Protein AF-A0A956ZAT9-F1 (afdb_monomer_lite)

Secondary structure (DSSP, 8-state):
----------------------------------------S-GGG---TTHHHHHHHHHHHHGGGS---HHHHHHHHHHIIIIIHHHHHHHHHHHHHHHHHHHHHTSTT--HHHHHHHHHHHHHHHHHHHHHHHHHHHHHHHHH-HHHHHHHHSHHHHHHHHHHHHHHHHHHHHHHHHHHHHHHHHHHHHHHHHTT-------------

Sequence (209 aa):
MKLAVAAIIILLSSVYVAEGATDKPMPSKPMPNKIKRVSNISSQKVGSLGRFSTQLNRTISATGRLELTPEQKDKVQALRKEYVVKMAREENEARDLEKAAFDAVGKPTFDPAAVKKQFKKLQDLEGSLADSYVTALASLRDIIGEENYAKVTDPRFALSSDLIQTRQRGEMNRANELDVEAVKKNASEAEKAETGSDGASDKGKSTGE

Radius of gyration: 36.55 Å; chains: 1; bounding box: 103×95×86 Å

Structure (mmCIF, N/CA/C/O backbone):
data_AF-A0A956ZAT9-F1
#
_entry.id   AF-A0A956ZAT9-F1
#
loop_
_atom_site.group_PDB
_atom_site.id
_atom_site.type_symbol
_atom_site.label_atom_id
_atom_site.label_alt_id
_atom_site.label_comp_id
_atom_site.label_asym_id
_atom_site.label_entity_id
_atom_site.label_seq_id
_atom_site.pdbx_PDB_ins_code
_atom_site.Cartn_x
_atom_site.Cartn_y
_atom_site.Cartn_z
_atom_site.occupancy
_atom_site.B_iso_or_equiv
_atom_site.auth_seq_id
_atom_site.auth_comp_id
_atom_site.auth_asym_id
_atom_site.auth_atom_id
_atom_site.pdbx_PDB_model_num
ATOM 1 N N . MET A 1 1 ? 48.381 14.274 -35.394 1.00 35.44 1 MET A N 1
ATOM 2 C CA . MET A 1 1 ? 47.881 15.607 -34.993 1.00 35.44 1 MET A CA 1
ATOM 3 C C . MET A 1 1 ? 47.177 16.243 -36.188 1.00 35.44 1 MET A C 1
ATOM 5 O O . MET A 1 1 ? 47.781 16.238 -37.248 1.00 35.44 1 MET A O 1
ATOM 9 N N . LYS A 1 2 ? 45.979 16.812 -35.950 1.00 34.72 2 LYS A N 1
ATOM 10 C CA . LYS A 1 2 ? 45.187 17.761 -36.779 1.00 34.72 2 LYS A CA 1
ATOM 11 C C . LYS A 1 2 ? 44.490 17.156 -38.027 1.00 34.72 2 LYS A C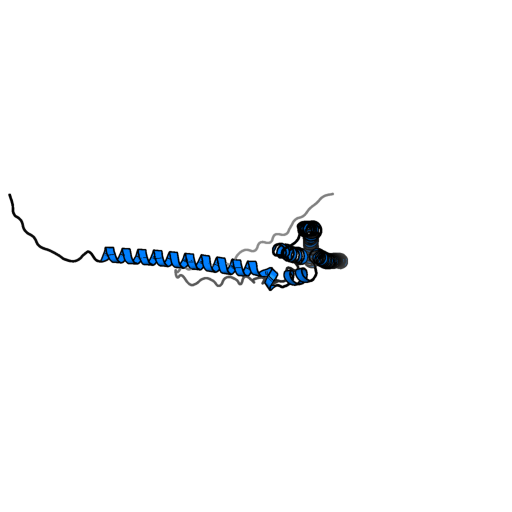 1
ATOM 13 O O . LYS A 1 2 ? 45.169 16.622 -38.887 1.00 34.72 2 LYS A O 1
ATOM 18 N N . LEU A 1 3 ? 43.150 16.982 -38.038 1.00 34.72 3 LEU A N 1
ATOM 19 C CA . LEU A 1 3 ? 42.056 17.978 -38.259 1.00 34.72 3 LEU A CA 1
ATOM 20 C C . LEU A 1 3 ? 42.149 18.606 -39.665 1.00 34.72 3 LEU A C 1
ATOM 22 O O . LEU A 1 3 ? 43.241 18.996 -40.043 1.00 34.72 3 LEU A O 1
ATOM 26 N N . ALA A 1 4 ? 41.111 18.823 -40.478 1.00 40.47 4 ALA A N 1
ATOM 27 C CA . ALA A 1 4 ? 39.651 18.675 -40.432 1.00 40.47 4 ALA A CA 1
ATOM 28 C C . ALA A 1 4 ? 39.153 18.882 -41.896 1.00 40.47 4 ALA A C 1
ATOM 30 O O . ALA A 1 4 ? 39.834 19.552 -42.664 1.00 40.47 4 ALA A O 1
ATOM 31 N N . VAL A 1 5 ? 38.118 18.174 -42.366 1.00 36.09 5 VAL A N 1
ATOM 32 C CA . VAL A 1 5 ? 36.744 18.679 -42.643 1.00 36.09 5 VAL A CA 1
ATOM 33 C C . VAL A 1 5 ? 36.617 19.779 -43.713 1.00 36.09 5 VAL A C 1
ATOM 35 O O . VAL A 1 5 ? 37.136 20.871 -43.525 1.00 36.09 5 VAL A O 1
ATOM 38 N N . ALA A 1 6 ? 35.801 19.504 -44.747 1.00 37.53 6 ALA A N 1
ATOM 39 C CA . ALA A 1 6 ? 34.642 20.299 -45.228 1.00 37.53 6 ALA A CA 1
ATOM 40 C C . ALA A 1 6 ? 34.402 20.007 -46.729 1.00 37.53 6 ALA A C 1
ATOM 42 O O . ALA A 1 6 ? 35.305 20.172 -47.536 1.00 37.53 6 ALA A O 1
ATOM 43 N N . ALA A 1 7 ? 33.309 19.351 -47.130 1.00 39.75 7 ALA A N 1
ATOM 44 C CA . ALA A 1 7 ? 31.912 19.811 -47.233 1.00 39.75 7 ALA A CA 1
ATOM 45 C C . ALA A 1 7 ? 31.580 20.309 -48.656 1.00 39.75 7 ALA A C 1
ATOM 47 O O . ALA A 1 7 ? 32.099 21.317 -49.122 1.00 39.75 7 ALA A O 1
ATOM 48 N N . ILE A 1 8 ? 30.696 19.565 -49.329 1.00 37.09 8 ILE A N 1
ATOM 49 C CA . ILE A 1 8 ? 30.159 19.849 -50.664 1.00 37.09 8 ILE A CA 1
ATOM 50 C C . ILE A 1 8 ? 28.840 20.607 -50.491 1.00 37.09 8 ILE A C 1
ATOM 52 O O . ILE A 1 8 ? 27.935 20.127 -49.811 1.00 37.09 8 ILE A O 1
ATOM 56 N N . ILE A 1 9 ? 28.737 21.777 -51.123 1.00 39.41 9 ILE A N 1
ATOM 57 C CA . ILE A 1 9 ? 27.507 22.564 -51.254 1.00 39.41 9 ILE A CA 1
ATOM 58 C C . ILE A 1 9 ? 27.101 22.521 -52.725 1.00 39.41 9 ILE A C 1
ATOM 60 O O . ILE A 1 9 ? 27.864 22.964 -53.579 1.00 39.41 9 ILE A O 1
ATOM 64 N N . ILE A 1 10 ? 25.895 22.034 -53.018 1.00 42.62 10 ILE A N 1
ATOM 65 C CA . ILE A 1 10 ? 25.234 22.286 -54.301 1.00 42.62 10 ILE A CA 1
ATOM 66 C C . ILE A 1 10 ? 23.851 22.872 -54.020 1.00 42.62 10 ILE A C 1
ATOM 68 O O . ILE A 1 10 ? 22.952 22.212 -53.505 1.00 42.62 10 ILE A O 1
ATOM 72 N N . LEU A 1 11 ? 23.753 24.158 -54.354 1.00 37.38 11 LEU A N 1
ATOM 73 C CA . LEU A 1 11 ? 22.545 24.934 -54.605 1.00 37.38 11 LEU A CA 1
ATOM 74 C C . LEU A 1 11 ? 21.825 24.392 -55.839 1.00 37.38 11 LEU A C 1
ATOM 76 O O . LEU A 1 11 ? 22.484 24.137 -56.841 1.00 37.38 11 LEU A O 1
ATOM 80 N N . LEU A 1 12 ? 20.493 24.361 -55.813 1.00 35.59 12 LEU A N 1
ATOM 81 C CA . LEU A 1 12 ? 19.681 24.537 -57.018 1.00 35.59 12 LEU A CA 1
ATOM 82 C C . LEU A 1 12 ? 18.315 25.108 -56.634 1.00 35.59 12 LEU A C 1
ATOM 84 O O . LEU A 1 12 ? 17.429 24.428 -56.121 1.00 35.59 12 LEU A O 1
ATOM 88 N N . SER A 1 13 ? 18.208 26.411 -56.860 1.00 36.00 13 SER A N 1
ATOM 89 C CA . SER A 1 13 ? 16.997 27.212 -56.768 1.00 36.00 13 SER A CA 1
ATOM 90 C C . SER A 1 13 ? 16.272 27.227 -58.116 1.00 36.00 13 SER A C 1
ATOM 92 O O . SER A 1 13 ? 16.902 27.144 -59.168 1.00 36.00 13 SER A O 1
ATOM 94 N N . SER A 1 14 ? 14.975 27.529 -58.036 1.00 35.97 14 SER A N 1
ATOM 95 C CA . SER A 1 14 ? 14.116 28.206 -59.025 1.00 35.97 14 SER A CA 1
ATOM 96 C C . SER A 1 14 ? 13.373 27.388 -60.098 1.00 35.97 14 SER A C 1
ATOM 98 O O . SER A 1 14 ? 13.916 26.980 -61.117 1.00 35.97 14 SER A O 1
ATOM 100 N N . VAL A 1 15 ? 12.053 27.308 -59.890 1.00 37.81 15 VAL A N 1
ATOM 101 C CA . VAL A 1 15 ? 10.994 27.444 -60.909 1.00 37.81 15 VAL A CA 1
ATOM 102 C C . VAL A 1 15 ? 10.126 28.616 -60.402 1.00 37.81 15 VAL A C 1
ATOM 104 O O . VAL A 1 15 ? 9.740 28.593 -59.238 1.00 37.81 15 VAL A O 1
ATOM 107 N N . TYR A 1 16 ? 10.123 29.801 -61.020 1.00 37.19 16 TYR A N 1
ATOM 108 C CA . TYR A 1 16 ? 9.410 30.282 -62.220 1.00 37.19 16 TYR A CA 1
ATOM 109 C C . TYR A 1 16 ? 7.894 30.551 -62.045 1.00 37.19 16 TYR A C 1
ATOM 111 O O . TYR A 1 16 ? 7.138 29.692 -61.609 1.00 37.19 16 TYR A O 1
ATOM 119 N N . VAL A 1 17 ? 7.527 31.741 -62.548 1.00 35.31 17 VAL A N 1
ATOM 120 C CA . VAL A 1 17 ? 6.235 32.273 -63.041 1.00 35.31 17 VAL A CA 1
ATOM 121 C C . VAL A 1 17 ? 5.274 32.939 -62.042 1.00 35.31 17 VAL A C 1
ATOM 123 O O . VAL A 1 17 ? 4.973 32.442 -60.964 1.00 35.31 17 VAL A O 1
ATOM 126 N N . ALA A 1 18 ? 4.834 34.118 -62.486 1.00 37.78 18 ALA A N 1
ATOM 127 C CA . ALA A 1 18 ? 4.018 35.142 -61.862 1.00 37.78 18 ALA A CA 1
ATOM 128 C C . ALA A 1 18 ? 2.518 35.044 -62.232 1.00 37.78 18 ALA A C 1
ATOM 130 O O . ALA A 1 18 ? 2.112 34.161 -62.977 1.00 37.78 18 ALA A O 1
ATOM 131 N N . GLU A 1 19 ? 1.780 36.061 -61.764 1.00 32.41 19 GLU A N 1
ATOM 132 C CA . GLU A 1 19 ? 0.468 36.580 -62.206 1.00 32.41 19 GLU A CA 1
ATOM 133 C C . GLU A 1 19 ? -0.797 36.189 -61.425 1.00 32.41 19 GLU A C 1
ATOM 135 O O . GLU A 1 19 ? -1.147 35.025 -61.260 1.00 32.41 19 GLU A O 1
ATOM 140 N N . GLY A 1 20 ? -1.547 37.239 -61.052 1.00 31.62 20 GLY A N 1
ATOM 141 C CA . GLY A 1 20 ? -3.010 37.228 -61.104 1.00 31.62 20 GLY A CA 1
ATOM 142 C C . GLY A 1 20 ? -3.742 37.394 -59.775 1.00 31.62 20 GLY A C 1
ATOM 143 O O . GLY A 1 20 ? -4.052 36.419 -59.102 1.00 31.62 20 GLY A O 1
ATOM 144 N N . ALA A 1 21 ? -4.097 38.634 -59.435 1.00 42.44 21 ALA A N 1
ATOM 145 C CA . ALA A 1 21 ? -5.046 38.969 -58.376 1.00 42.44 21 ALA A CA 1
ATOM 146 C C . ALA A 1 21 ? -6.483 38.518 -58.717 1.00 42.44 21 ALA A C 1
ATOM 148 O O . ALA A 1 21 ? -6.903 38.639 -59.862 1.00 42.44 21 ALA A O 1
ATOM 149 N N . THR A 1 22 ? -7.254 38.067 -57.720 1.00 37.09 22 THR A N 1
ATOM 150 C CA . THR A 1 22 ? -8.688 38.387 -57.535 1.00 37.09 22 THR A CA 1
ATOM 151 C C . THR A 1 22 ? -9.171 37.904 -56.161 1.00 37.09 22 THR A C 1
ATOM 153 O O . THR A 1 22 ? -8.982 36.751 -55.778 1.00 37.09 22 THR A O 1
ATOM 156 N N . ASP A 1 23 ? -9.811 38.814 -55.427 1.00 45.72 23 ASP A N 1
ATOM 157 C CA . ASP A 1 23 ? -10.492 38.593 -54.151 1.00 45.72 23 ASP A CA 1
ATOM 158 C C . ASP A 1 23 ? -11.677 37.626 -54.269 1.00 45.72 23 ASP A C 1
ATOM 160 O O . ASP A 1 23 ? -12.637 37.930 -54.977 1.00 45.72 23 ASP A O 1
ATOM 164 N N . LYS A 1 24 ? -11.656 36.530 -53.491 1.00 40.91 24 LYS A N 1
ATOM 165 C CA . LYS A 1 24 ? -12.825 35.893 -52.841 1.00 40.91 24 LYS A CA 1
ATOM 166 C C . LYS A 1 24 ? -12.356 35.122 -51.594 1.00 40.91 24 LYS A C 1
ATOM 168 O O . LYS A 1 24 ? -11.388 34.367 -51.698 1.00 40.91 24 LYS A O 1
ATOM 173 N N . PRO A 1 25 ? -13.034 35.213 -50.432 1.00 40.53 25 PRO A N 1
ATOM 174 C CA . PRO A 1 25 ? -12.742 34.336 -49.309 1.00 40.53 25 PRO A CA 1
ATOM 175 C C . PRO A 1 25 ? -13.380 32.972 -49.591 1.00 40.53 25 PRO A C 1
ATOM 177 O O . PRO A 1 25 ? -14.588 32.791 -49.457 1.00 40.53 25 PRO A O 1
ATOM 180 N N . MET A 1 26 ? -12.568 32.012 -50.026 1.00 42.09 26 MET A N 1
ATOM 181 C CA . MET A 1 26 ? -12.949 30.602 -50.091 1.00 42.09 26 MET A CA 1
ATOM 182 C C . MET A 1 26 ? -12.301 29.815 -48.942 1.00 42.09 26 MET A C 1
ATOM 184 O O . MET A 1 26 ? -11.274 30.229 -48.400 1.00 42.09 26 MET A O 1
ATOM 188 N N . PRO A 1 27 ? -12.967 28.733 -48.508 1.00 41.22 27 PRO A N 1
ATOM 189 C CA .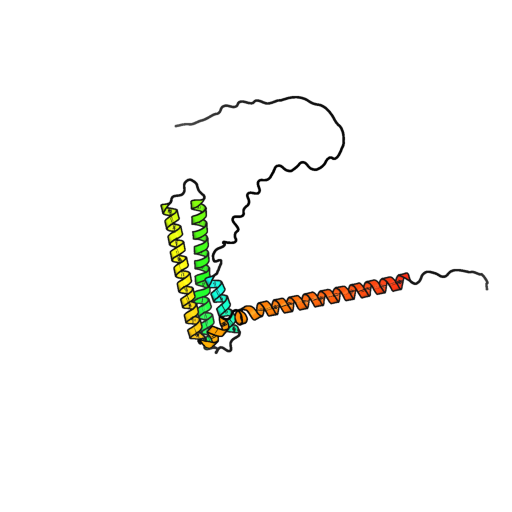 PRO A 1 27 ? -12.896 28.199 -47.156 1.00 41.22 27 PRO A CA 1
ATOM 190 C C . PRO A 1 27 ? -11.522 27.619 -46.828 1.00 41.22 27 PRO A C 1
ATOM 192 O O . PRO A 1 27 ? -10.788 27.160 -47.700 1.00 41.22 27 PRO A O 1
ATOM 195 N N . SER A 1 28 ? -11.205 27.652 -45.533 1.00 46.41 28 SER A N 1
ATOM 196 C CA . SER A 1 28 ? -10.014 27.084 -44.900 1.00 46.41 28 SER A CA 1
ATOM 197 C C . SER A 1 28 ? -9.449 25.871 -45.647 1.00 46.41 28 SER A C 1
ATOM 199 O O . SER A 1 28 ? -10.125 24.847 -45.774 1.00 46.41 28 SER A O 1
ATOM 201 N N . LYS A 1 29 ? -8.185 25.975 -46.077 1.00 45.34 29 LYS A N 1
ATOM 202 C CA . LYS A 1 29 ? -7.362 24.843 -46.526 1.00 45.34 29 LYS A CA 1
ATOM 203 C C . LYS A 1 29 ? -7.589 23.640 -45.591 1.00 45.34 29 LYS A C 1
ATOM 205 O O . LYS A 1 29 ? -7.524 23.839 -44.372 1.00 45.34 29 LYS A O 1
ATOM 210 N N . PRO A 1 30 ? -7.800 22.408 -46.095 1.00 39.69 30 PRO A N 1
ATOM 211 C CA . PRO A 1 30 ? -7.724 21.237 -45.237 1.00 39.69 30 PRO A CA 1
ATOM 212 C C . PRO A 1 30 ? -6.311 21.211 -44.656 1.00 39.69 30 PRO A C 1
ATOM 214 O O . PRO A 1 30 ? -5.323 21.155 -45.392 1.00 39.69 30 PRO A O 1
ATOM 217 N N . MET A 1 31 ? -6.212 21.359 -43.332 1.00 40.09 31 MET A N 1
ATOM 218 C CA . MET A 1 31 ? -4.933 21.284 -42.638 1.00 40.09 31 MET A CA 1
ATOM 219 C C . MET A 1 31 ? -4.243 19.977 -43.045 1.00 40.09 31 MET A C 1
ATOM 221 O O . MET A 1 31 ? -4.909 18.936 -43.054 1.00 40.09 31 MET A O 1
ATOM 225 N N . PRO A 1 32 ? -2.935 20.007 -43.373 1.00 39.62 32 PRO A N 1
ATOM 226 C CA . PRO A 1 32 ? -2.186 18.791 -43.623 1.00 39.62 32 PRO A CA 1
ATOM 227 C C . PRO A 1 32 ? -2.406 17.892 -42.423 1.00 39.62 32 PRO A C 1
ATOM 229 O O . PRO A 1 32 ? -2.247 18.329 -41.279 1.00 39.62 32 PRO A O 1
ATOM 232 N N . ASN A 1 33 ? -2.872 16.684 -42.729 1.00 46.25 33 ASN A N 1
ATOM 233 C CA . ASN A 1 33 ? -3.231 15.645 -41.793 1.00 46.25 33 ASN A CA 1
ATOM 234 C C . ASN A 1 33 ? -2.086 15.537 -40.783 1.00 46.25 33 ASN A C 1
ATOM 236 O O . ASN A 1 33 ? -1.060 14.907 -41.049 1.00 46.25 33 ASN A O 1
ATOM 240 N N . LYS A 1 34 ? -2.231 16.213 -39.633 1.00 39.06 34 LYS A N 1
ATOM 241 C CA . LYS A 1 34 ? -1.476 15.868 -38.445 1.00 39.06 34 LYS A CA 1
ATOM 242 C C . LYS A 1 34 ? -1.897 14.435 -38.264 1.00 39.06 34 LYS A C 1
ATOM 244 O O . LYS A 1 34 ? -3.021 14.182 -37.836 1.00 39.06 34 LYS A O 1
ATOM 249 N N . ILE A 1 35 ? -1.018 13.515 -38.651 1.00 43.09 35 ILE A N 1
ATOM 250 C CA . ILE A 1 35 ? -0.987 12.192 -38.073 1.00 43.09 35 ILE A CA 1
ATOM 251 C C . ILE A 1 35 ? -1.010 12.515 -36.590 1.00 43.09 35 ILE A C 1
ATOM 253 O O . ILE A 1 35 ? 0.000 12.905 -36.000 1.00 43.09 35 ILE A O 1
ATOM 257 N N . LYS A 1 36 ? -2.212 12.478 -36.005 1.00 38.06 36 LYS A N 1
ATOM 258 C CA . LYS A 1 36 ? -2.377 12.242 -34.596 1.00 38.06 36 LYS A CA 1
ATOM 259 C C . LYS A 1 36 ? -1.595 10.955 -34.478 1.00 38.06 36 LYS A C 1
ATOM 261 O O . LYS A 1 36 ? -2.083 9.900 -34.872 1.00 38.06 36 LYS A O 1
ATOM 266 N N . ARG A 1 37 ? -0.334 11.053 -34.035 1.00 36.81 37 ARG A N 1
ATOM 267 C CA . ARG A 1 37 ? 0.242 9.985 -33.246 1.00 36.81 37 ARG A CA 1
ATOM 268 C C . ARG A 1 37 ? -0.824 9.808 -32.205 1.00 36.81 37 ARG A C 1
ATOM 270 O O . ARG A 1 37 ? -1.014 10.665 -31.346 1.00 36.81 37 ARG A O 1
ATOM 277 N N . VAL A 1 38 ? -1.635 8.795 -32.442 1.00 41.53 38 VAL A N 1
ATOM 278 C CA . VAL A 1 38 ? -2.607 8.345 -31.500 1.00 41.53 38 VAL A CA 1
ATOM 279 C C . VAL A 1 38 ? -1.705 7.870 -30.377 1.00 41.53 38 VAL A C 1
ATOM 281 O O . VAL A 1 38 ? -1.205 6.751 -30.386 1.00 41.53 38 VAL A O 1
ATOM 284 N N . SER A 1 39 ? -1.400 8.766 -29.444 1.00 38.00 39 SER A N 1
ATOM 285 C CA . SER A 1 39 ? -0.916 8.429 -28.121 1.00 38.00 39 SER A CA 1
ATOM 286 C C . SER A 1 39 ? -2.088 7.776 -27.387 1.00 38.00 39 SER A C 1
ATOM 288 O O . SER A 1 39 ? -2.528 8.249 -26.352 1.00 38.00 39 SER A O 1
ATOM 290 N N . ASN A 1 40 ? -2.622 6.703 -27.980 1.00 35.41 40 ASN A N 1
ATOM 291 C CA . ASN A 1 40 ? -3.446 5.695 -27.342 1.00 35.41 40 ASN A CA 1
ATOM 292 C C . ASN A 1 40 ? -2.540 4.513 -26.985 1.00 35.41 40 ASN A C 1
ATOM 294 O O . ASN A 1 40 ? -2.950 3.360 -27.055 1.00 35.41 40 ASN A O 1
ATOM 298 N N . ILE A 1 41 ? -1.331 4.795 -26.492 1.00 39.59 41 ILE A N 1
ATOM 299 C CA . ILE A 1 41 ? -0.959 4.089 -25.272 1.00 39.59 41 ILE A CA 1
ATOM 300 C C . ILE A 1 41 ? -1.852 4.738 -24.233 1.00 39.59 41 ILE A C 1
ATOM 302 O O . ILE A 1 41 ? -1.510 5.768 -23.655 1.00 39.59 41 ILE A O 1
ATOM 306 N N . SER A 1 42 ? -3.067 4.205 -24.105 1.00 38.91 42 SER A N 1
ATOM 307 C CA . SER A 1 42 ? -3.924 4.561 -23.001 1.00 38.91 42 SER A CA 1
ATOM 308 C C . SER A 1 42 ? -3.065 4.382 -21.761 1.00 38.91 42 SER A C 1
ATOM 310 O O . SER A 1 42 ? -2.691 3.264 -21.399 1.00 38.91 42 SER A O 1
ATOM 312 N N . SER A 1 43 ? -2.800 5.478 -21.075 1.00 39.00 43 SER A N 1
ATOM 313 C CA . SER A 1 43 ? -2.292 5.501 -19.711 1.00 39.00 43 SER A CA 1
ATOM 314 C C . SER A 1 43 ? -3.271 4.804 -18.745 1.00 39.00 43 SER A C 1
ATOM 316 O O . SER A 1 43 ? -3.135 4.912 -17.544 1.00 39.00 43 SER A O 1
ATOM 318 N N . GLN A 1 44 ? -4.260 4.050 -19.236 1.00 34.69 44 GLN A N 1
ATOM 319 C CA . GLN A 1 44 ? -5.109 3.130 -18.484 1.00 34.69 44 GLN A CA 1
ATOM 320 C C . GLN A 1 44 ? -4.372 1.868 -18.002 1.00 34.69 44 GLN A C 1
ATOM 322 O O . GLN A 1 44 ? -4.973 1.027 -17.341 1.00 34.69 44 GLN A O 1
ATOM 327 N N . LYS A 1 45 ? -3.062 1.757 -18.244 1.00 38.62 45 LYS A N 1
ATOM 328 C CA . LYS A 1 45 ? -2.159 0.957 -17.411 1.00 38.62 45 LYS A CA 1
ATOM 329 C C . LYS A 1 45 ? -1.079 1.842 -16.785 1.00 38.62 45 LYS A C 1
ATOM 331 O O . LYS A 1 45 ? 0.104 1.582 -16.936 1.00 38.62 45 LYS A O 1
ATOM 336 N N . VAL A 1 46 ? -1.483 2.871 -16.035 1.00 40.97 46 VAL A N 1
ATOM 337 C CA . VAL A 1 46 ? -0.757 3.173 -14.792 1.00 40.97 46 VAL A CA 1
ATOM 338 C C . VAL A 1 46 ? -1.049 1.996 -13.867 1.00 40.97 46 VAL A C 1
ATOM 340 O O . VAL A 1 46 ? -2.038 1.988 -13.133 1.00 40.97 46 VAL A O 1
ATOM 343 N N . GLY A 1 47 ? -0.285 0.916 -14.016 1.00 38.97 47 GLY A N 1
ATOM 344 C CA . GLY A 1 47 ? -0.351 -0.188 -13.078 1.00 38.97 47 GLY A CA 1
ATOM 345 C C . GLY A 1 47 ? -0.104 0.378 -11.683 1.00 38.97 47 GLY A C 1
ATOM 346 O O . GLY A 1 47 ? 0.819 1.149 -11.470 1.00 38.97 47 GLY A O 1
ATOM 347 N N . SER A 1 48 ? -0.990 0.066 -10.748 1.00 46.69 48 SER A N 1
ATOM 348 C CA . SER A 1 48 ? -0.663 0.067 -9.324 1.00 46.69 48 SER A CA 1
ATOM 349 C C . SER A 1 48 ? -0.261 1.369 -8.610 1.00 46.69 48 SER A C 1
ATOM 351 O O . SER A 1 48 ? 0.229 1.258 -7.490 1.00 46.69 48 SER A O 1
ATOM 353 N N . LEU A 1 49 ? -0.526 2.584 -9.126 1.00 49.47 49 LEU A N 1
ATOM 354 C CA . LEU A 1 49 ? -0.236 3.830 -8.382 1.00 49.47 49 LEU A CA 1
ATOM 355 C C . LEU A 1 49 ? -0.802 3.787 -6.949 1.00 49.47 49 LEU A C 1
ATOM 357 O O . LEU A 1 49 ? -1.990 4.014 -6.724 1.00 49.47 49 LEU A O 1
ATOM 361 N N . GLY A 1 50 ? 0.065 3.502 -5.977 1.00 61.75 50 GLY A N 1
ATOM 362 C CA . GLY A 1 50 ? -0.312 3.500 -4.576 1.00 61.75 50 GLY A CA 1
ATOM 363 C C . GLY A 1 50 ? -1.225 2.337 -4.205 1.00 61.75 50 GLY A C 1
ATOM 364 O O . GLY A 1 50 ? -1.936 2.462 -3.218 1.00 61.75 50 GLY A O 1
ATOM 365 N N . ARG A 1 51 ? -1.342 1.273 -5.017 1.00 81.56 51 ARG A N 1
ATOM 366 C CA . ARG A 1 51 ? -2.427 0.292 -4.851 1.00 81.56 51 ARG A CA 1
ATOM 367 C C . ARG A 1 51 ? -2.435 -0.307 -3.458 1.00 81.56 51 ARG A C 1
ATOM 369 O O . ARG A 1 51 ? -3.512 -0.377 -2.877 1.00 81.56 51 ARG A O 1
ATOM 376 N N . PHE A 1 52 ? -1.295 -0.728 -2.935 1.00 90.69 52 PHE A N 1
ATOM 377 C CA . PHE A 1 52 ? -1.219 -1.372 -1.632 1.00 90.69 52 PHE A CA 1
ATOM 378 C C . PHE A 1 52 ? -1.252 -0.339 -0.512 1.00 90.69 52 PHE A C 1
ATOM 380 O O . PHE A 1 52 ? -2.087 -0.449 0.388 1.00 90.69 52 PHE A O 1
ATOM 387 N N . SER A 1 53 ? -0.435 0.714 -0.600 1.00 92.19 53 SER A N 1
ATOM 388 C CA . SER A 1 53 ? -0.389 1.753 0.438 1.00 92.19 53 SER A CA 1
ATOM 389 C C . SER A 1 53 ? -1.718 2.505 0.570 1.00 92.19 53 SER A C 1
ATOM 391 O O . SER A 1 53 ? -2.206 2.713 1.680 1.00 92.19 53 SER A O 1
ATOM 393 N N . THR A 1 54 ? -2.359 2.853 -0.546 1.00 89.50 54 THR A N 1
ATOM 394 C CA . THR A 1 54 ? -3.651 3.555 -0.582 1.00 89.50 54 THR A CA 1
ATOM 395 C C . THR A 1 54 ? -4.775 2.652 -0.113 1.00 89.50 54 THR A C 1
ATOM 397 O O . THR A 1 54 ? -5.610 3.109 0.666 1.00 89.50 54 THR A O 1
ATOM 400 N N . GLN A 1 55 ? -4.820 1.387 -0.551 1.00 89.88 55 GLN A N 1
ATOM 401 C CA . GLN A 1 55 ? -5.840 0.454 -0.066 1.00 89.88 55 GLN A CA 1
ATOM 402 C C . GLN A 1 55 ? -5.693 0.229 1.436 1.00 89.88 55 GLN A C 1
ATOM 404 O O . GLN A 1 55 ? -6.676 0.384 2.154 1.00 89.88 55 GLN A O 1
ATOM 409 N N . LEU A 1 56 ? -4.478 -0.033 1.928 1.00 92.94 56 LEU A N 1
ATOM 410 C CA . LEU A 1 56 ? -4.245 -0.190 3.362 1.00 92.94 56 LEU A CA 1
ATOM 411 C C . LEU A 1 56 ? -4.644 1.079 4.121 1.00 92.94 56 LEU A C 1
ATOM 413 O O . LEU A 1 56 ? -5.372 1.005 5.106 1.00 92.94 56 LEU A O 1
ATOM 417 N N . ASN A 1 57 ? -4.216 2.252 3.653 1.00 92.12 57 ASN A N 1
ATOM 418 C CA . ASN A 1 57 ? -4.535 3.521 4.297 1.00 92.12 57 ASN A CA 1
ATOM 419 C C . ASN A 1 57 ? -6.047 3.798 4.324 1.00 92.12 57 ASN A C 1
ATOM 421 O O . ASN A 1 57 ? -6.539 4.344 5.310 1.00 92.12 57 ASN A O 1
ATOM 425 N N . ARG A 1 58 ? -6.795 3.409 3.283 1.00 89.88 58 ARG A N 1
ATOM 426 C CA . ARG A 1 58 ? -8.266 3.489 3.267 1.00 89.88 58 ARG A CA 1
ATOM 427 C C . ARG A 1 58 ? -8.885 2.563 4.310 1.00 89.88 58 ARG A C 1
ATOM 429 O O . ARG A 1 58 ? -9.697 3.035 5.100 1.00 89.88 58 ARG A O 1
ATOM 436 N N . THR A 1 59 ? -8.466 1.299 4.367 1.00 91.94 59 THR A N 1
ATOM 437 C CA . THR A 1 59 ? -8.968 0.335 5.360 1.00 91.94 59 THR A CA 1
ATOM 438 C C . THR A 1 59 ? -8.659 0.790 6.787 1.00 91.94 59 THR A C 1
ATOM 440 O O . THR A 1 59 ? -9.540 0.787 7.641 1.00 91.94 59 THR A O 1
ATOM 443 N N . ILE A 1 60 ? -7.438 1.276 7.035 1.00 93.75 60 ILE A N 1
ATOM 444 C CA . ILE A 1 60 ? -7.045 1.871 8.319 1.00 93.75 60 ILE A CA 1
ATOM 445 C C . ILE A 1 60 ? -7.911 3.092 8.646 1.00 93.75 60 ILE A C 1
ATOM 447 O O . ILE A 1 60 ? -8.371 3.244 9.769 1.00 93.75 60 ILE A O 1
ATOM 451 N N . SER A 1 61 ? -8.171 3.970 7.677 1.00 91.12 61 SER A N 1
ATOM 452 C CA . SER A 1 61 ? -8.994 5.163 7.916 1.00 91.12 61 SER A CA 1
ATOM 453 C C . SER A 1 61 ? -10.441 4.799 8.262 1.00 91.12 61 SER A C 1
ATOM 455 O O . SER A 1 61 ? -11.055 5.460 9.100 1.00 91.12 61 SER A O 1
ATOM 457 N N . ALA A 1 62 ? -10.974 3.720 7.681 1.00 90.38 62 ALA A N 1
ATOM 458 C CA . ALA A 1 62 ? -12.305 3.217 8.005 1.00 90.38 62 ALA A CA 1
ATOM 459 C C . ALA A 1 62 ? -12.420 2.751 9.468 1.00 90.38 62 ALA A C 1
ATOM 461 O O . ALA A 1 62 ? -13.509 2.833 10.037 1.00 90.38 62 ALA A O 1
ATOM 462 N N . THR A 1 63 ? -11.321 2.353 10.123 1.00 93.38 63 THR A N 1
ATOM 463 C CA . THR A 1 63 ? -11.368 1.952 11.540 1.00 93.38 63 THR A CA 1
ATOM 464 C C . THR A 1 63 ? -11.681 3.116 12.478 1.00 93.38 63 THR A C 1
ATOM 466 O O . THR A 1 63 ? -12.153 2.884 13.585 1.00 93.38 63 THR A O 1
ATOM 469 N N . GLY A 1 64 ? -11.487 4.368 12.046 1.00 88.25 64 GLY A N 1
ATOM 470 C CA . GLY A 1 64 ? -11.878 5.556 12.815 1.00 88.25 64 GLY A CA 1
ATOM 471 C C . GLY A 1 64 ? -13.387 5.664 13.064 1.00 88.25 64 GLY A C 1
ATOM 472 O O . GLY A 1 64 ? -13.818 6.471 13.881 1.00 88.25 64 GLY A O 1
ATOM 473 N N . ARG A 1 65 ? -14.187 4.844 12.374 1.00 87.81 65 ARG A N 1
ATOM 474 C CA . ARG A 1 65 ? -15.643 4.739 12.524 1.00 87.81 65 ARG A CA 1
ATOM 475 C C . ARG A 1 65 ? -16.074 3.657 13.513 1.00 87.81 65 ARG A C 1
ATOM 477 O O . ARG A 1 65 ? -17.267 3.492 13.741 1.00 87.81 65 ARG A O 1
ATOM 484 N N . LEU A 1 66 ? -15.123 2.881 14.021 1.00 91.75 66 LEU A N 1
ATOM 485 C CA . LEU A 1 66 ? -15.364 1.846 15.011 1.00 91.75 66 LEU A CA 1
ATOM 486 C C . LEU A 1 66 ? -15.156 2.412 16.416 1.00 91.75 66 LEU A C 1
ATOM 488 O O . LEU A 1 66 ? -14.309 3.282 16.643 1.00 91.75 66 LEU A O 1
ATOM 492 N N . GLU A 1 67 ? -15.876 1.850 17.378 1.00 94.50 67 GLU A N 1
ATOM 493 C CA . GLU A 1 67 ? -15.623 2.077 18.798 1.00 94.50 67 GLU A CA 1
ATOM 494 C C . GLU A 1 67 ? -14.418 1.240 19.241 1.00 94.50 67 GLU A C 1
ATOM 496 O O . GLU A 1 67 ? -14.544 0.141 19.769 1.00 94.50 67 GLU A O 1
ATOM 501 N N . LEU A 1 68 ? -13.220 1.751 18.954 1.00 95.38 68 LEU A N 1
ATOM 502 C CA . LEU A 1 68 ? -11.960 1.144 19.385 1.00 95.38 68 LEU A CA 1
ATOM 503 C C . LEU A 1 68 ? -11.534 1.671 20.757 1.00 95.38 68 LEU A C 1
ATOM 505 O O . LEU A 1 68 ? -11.684 2.866 21.048 1.00 95.38 68 LEU A O 1
ATOM 509 N N . THR A 1 69 ? -10.906 0.808 21.557 1.00 97.31 69 THR A N 1
ATOM 510 C CA . THR A 1 69 ? -10.236 1.233 22.793 1.00 97.31 69 THR A CA 1
ATOM 511 C C . THR A 1 69 ? -9.058 2.170 22.476 1.00 97.31 69 THR A C 1
ATOM 513 O O . THR A 1 69 ? -8.531 2.145 21.357 1.00 97.31 69 THR A O 1
ATOM 516 N N . PRO A 1 70 ? -8.603 3.005 23.431 1.00 96.81 70 PRO A N 1
ATOM 517 C CA . PRO A 1 70 ? -7.417 3.843 23.232 1.00 96.81 70 PRO A CA 1
ATOM 518 C C . PRO A 1 70 ? -6.189 3.037 22.780 1.00 96.81 70 PRO A C 1
ATOM 520 O O . PRO A 1 70 ? -5.539 3.391 21.801 1.00 96.81 70 PRO A O 1
ATOM 523 N N . GLU A 1 71 ? -5.956 1.881 23.401 1.00 97.06 71 GLU A N 1
ATOM 524 C CA . GLU A 1 71 ? -4.847 0.981 23.066 1.00 97.06 71 GLU A CA 1
ATOM 525 C C . GLU A 1 71 ? -4.930 0.444 21.630 1.00 97.06 71 GLU A C 1
ATOM 527 O O . GLU A 1 71 ? -3.921 0.348 20.930 1.00 97.06 71 GLU A O 1
ATOM 532 N N . GLN A 1 72 ? -6.133 0.100 21.158 1.00 97.50 72 GLN A N 1
ATOM 533 C CA . GLN A 1 72 ? -6.338 -0.323 19.773 1.00 97.50 72 GLN A CA 1
ATOM 534 C C . GLN A 1 72 ? -6.070 0.823 18.797 1.00 97.50 72 GLN A C 1
ATOM 536 O O . GLN A 1 72 ? -5.425 0.609 17.771 1.00 97.50 72 GLN A O 1
ATOM 541 N N . LYS A 1 73 ? -6.517 2.046 19.112 1.00 96.62 73 LYS A N 1
ATOM 542 C CA . LYS A 1 73 ? -6.261 3.232 18.278 1.00 96.62 73 LYS A CA 1
ATOM 543 C C . LYS A 1 73 ? -4.764 3.493 18.129 1.00 96.62 73 LYS A C 1
ATOM 545 O O . LYS A 1 73 ? -4.306 3.720 17.008 1.00 96.62 73 LYS A O 1
ATOM 550 N N . ASP A 1 74 ? -4.006 3.389 19.215 1.00 97.00 74 ASP A N 1
ATOM 551 C CA . ASP A 1 74 ? -2.554 3.574 19.195 1.00 97.00 74 ASP A CA 1
ATOM 552 C C . ASP A 1 74 ? -1.858 2.507 18.342 1.00 97.00 74 ASP A C 1
ATOM 554 O O . ASP A 1 74 ? -1.032 2.838 17.486 1.00 97.00 74 ASP A O 1
ATOM 558 N N . LYS A 1 75 ? -2.253 1.235 18.487 1.00 97.50 75 LYS A N 1
ATOM 559 C CA . LYS A 1 75 ? -1.740 0.131 17.657 1.00 97.50 75 LYS A CA 1
ATOM 560 C C . LYS A 1 75 ? -2.057 0.324 16.172 1.00 97.50 75 LYS A C 1
ATOM 562 O O . LYS A 1 75 ? -1.184 0.120 15.332 1.00 97.50 75 LYS A O 1
ATOM 567 N N . VAL A 1 76 ? -3.267 0.775 15.832 1.00 96.38 76 VAL A N 1
ATOM 568 C CA . VAL A 1 76 ? -3.640 1.089 14.442 1.00 96.38 76 VAL A CA 1
ATOM 569 C C . VAL A 1 76 ? -2.783 2.232 13.878 1.00 96.38 76 VAL A C 1
ATOM 571 O O . VAL A 1 76 ? -2.323 2.151 12.737 1.00 96.38 76 VAL A O 1
ATOM 574 N N . GLN A 1 77 ? -2.522 3.289 14.655 1.00 94.44 77 GLN A N 1
ATOM 575 C CA . GLN A 1 77 ? -1.655 4.390 14.209 1.00 94.44 77 GLN A CA 1
ATOM 576 C C . GLN A 1 77 ? -0.195 3.956 14.040 1.00 94.44 77 GLN A C 1
ATOM 578 O O . GLN A 1 77 ? 0.469 4.406 13.103 1.00 94.44 77 GLN A O 1
ATOM 583 N N . ALA A 1 78 ? 0.306 3.077 14.910 1.00 95.19 78 ALA A N 1
ATOM 584 C CA . ALA A 1 78 ? 1.634 2.487 14.765 1.00 95.19 78 ALA A CA 1
ATOM 585 C C . ALA A 1 78 ? 1.737 1.670 13.466 1.00 95.19 78 ALA A C 1
ATOM 587 O O . ALA A 1 78 ? 2.625 1.932 12.654 1.00 95.19 78 ALA A O 1
ATOM 588 N N . LEU A 1 79 ? 0.759 0.795 13.207 1.00 95.44 79 LEU A N 1
ATOM 589 C CA . LEU A 1 79 ? 0.672 -0.003 11.980 1.00 95.44 79 LEU A CA 1
ATOM 590 C C . LEU A 1 79 ? 0.645 0.882 10.728 1.00 95.44 79 LEU A C 1
ATOM 592 O O . LEU A 1 79 ? 1.330 0.606 9.742 1.00 95.44 79 LEU A O 1
ATOM 596 N N . ARG A 1 80 ? -0.093 1.998 10.772 1.00 93.19 80 ARG A N 1
ATOM 597 C CA . ARG A 1 80 ? -0.118 2.979 9.679 1.00 93.19 80 ARG A CA 1
ATOM 598 C C . ARG A 1 80 ? 1.277 3.523 9.372 1.00 93.19 80 ARG A C 1
ATOM 600 O O . ARG A 1 80 ? 1.658 3.576 8.205 1.00 93.19 80 ARG A O 1
ATOM 607 N N . LYS A 1 81 ? 2.031 3.941 10.391 1.00 90.56 81 LYS A N 1
ATOM 608 C CA . LYS A 1 81 ? 3.385 4.497 10.217 1.00 90.56 81 LYS A CA 1
ATOM 609 C C . LYS A 1 81 ? 4.360 3.454 9.679 1.00 90.56 81 LYS A C 1
ATOM 611 O O . LYS A 1 81 ? 5.155 3.777 8.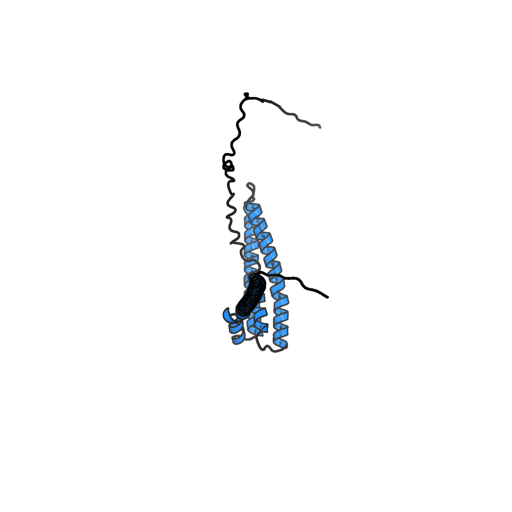802 1.00 90.56 81 LYS A O 1
ATOM 616 N N . GLU A 1 82 ? 4.271 2.230 10.186 1.00 93.25 82 GLU A N 1
ATOM 617 C CA . GLU A 1 82 ? 5.155 1.126 9.816 1.00 93.25 82 GLU A CA 1
ATOM 618 C C . GLU A 1 82 ? 4.963 0.697 8.357 1.00 93.25 82 GLU A C 1
ATOM 620 O O . GLU A 1 82 ? 5.929 0.619 7.597 1.00 93.25 82 GLU A O 1
ATOM 625 N N . TYR A 1 83 ? 3.715 0.480 7.941 1.00 94.56 83 TYR A N 1
ATOM 626 C CA . TYR A 1 83 ? 3.426 -0.162 6.660 1.00 94.56 83 TYR A CA 1
ATOM 627 C C . TYR A 1 83 ? 3.070 0.823 5.546 1.00 94.56 83 TYR A C 1
ATOM 629 O O . TYR A 1 83 ? 3.576 0.690 4.432 1.00 94.56 83 TYR A O 1
ATOM 637 N N . VAL A 1 84 ? 2.230 1.834 5.803 1.00 91.56 84 VAL A N 1
ATOM 638 C CA . VAL A 1 84 ? 1.725 2.711 4.726 1.00 91.56 84 VAL A CA 1
ATOM 639 C C . VAL A 1 84 ? 2.849 3.546 4.121 1.00 91.56 84 VAL A C 1
ATOM 641 O O . VAL A 1 84 ? 2.970 3.616 2.900 1.00 91.56 84 VAL A O 1
ATOM 644 N N . VAL A 1 85 ? 3.684 4.168 4.959 1.00 88.38 85 VAL A N 1
ATOM 645 C CA . VAL A 1 85 ? 4.771 5.043 4.487 1.00 88.38 85 VAL A CA 1
ATOM 646 C C . VAL A 1 85 ? 5.840 4.234 3.754 1.00 88.38 85 VAL A C 1
ATOM 648 O O . VAL A 1 85 ? 6.310 4.650 2.695 1.00 88.38 85 VAL A O 1
ATOM 651 N N . LYS A 1 86 ? 6.195 3.060 4.290 1.00 90.69 86 LYS A N 1
ATOM 652 C CA . LYS A 1 86 ? 7.179 2.162 3.683 1.00 90.69 86 LYS A CA 1
ATOM 653 C C . LYS A 1 86 ? 6.707 1.656 2.319 1.00 90.69 86 LYS A C 1
ATOM 655 O O . LYS A 1 86 ? 7.425 1.832 1.338 1.00 90.69 86 LYS A O 1
ATOM 660 N N . MET A 1 87 ? 5.478 1.142 2.234 1.00 93.31 87 MET A N 1
ATOM 661 C CA . MET A 1 87 ? 4.912 0.690 0.961 1.00 93.31 87 MET A CA 1
ATOM 662 C C . MET A 1 87 ? 4.801 1.828 -0.051 1.00 93.31 87 MET A C 1
ATOM 664 O O . MET A 1 87 ? 5.147 1.633 -1.207 1.00 93.31 87 MET A O 1
ATOM 668 N N . ALA A 1 88 ? 4.404 3.036 0.364 1.00 91.12 88 ALA A N 1
ATOM 669 C CA . ALA A 1 88 ? 4.342 4.178 -0.549 1.00 91.12 88 ALA A CA 1
ATOM 670 C C . ALA A 1 88 ? 5.712 4.512 -1.168 1.00 91.12 88 ALA A C 1
ATOM 672 O O . ALA A 1 88 ? 5.795 4.912 -2.331 1.00 91.12 88 ALA A O 1
ATOM 673 N N . ARG A 1 89 ? 6.801 4.341 -0.408 1.00 90.81 89 ARG A N 1
ATOM 674 C CA . ARG A 1 89 ? 8.167 4.523 -0.910 1.00 90.81 89 ARG A CA 1
ATOM 675 C C . ARG A 1 89 ? 8.565 3.416 -1.888 1.00 90.81 89 ARG A C 1
ATOM 677 O O . ARG A 1 89 ? 9.080 3.727 -2.956 1.00 90.81 89 ARG A O 1
ATOM 684 N N . GLU A 1 90 ? 8.319 2.161 -1.535 1.00 92.06 90 GLU A N 1
ATOM 685 C CA . GLU A 1 90 ? 8.614 0.998 -2.385 1.00 92.06 90 GLU A CA 1
ATOM 686 C C . GLU A 1 90 ? 7.797 1.020 -3.687 1.00 92.06 90 GLU A C 1
ATOM 688 O O . GLU A 1 90 ? 8.326 0.752 -4.761 1.00 92.06 90 GLU A O 1
ATOM 693 N N . GLU A 1 91 ? 6.537 1.453 -3.636 1.00 92.19 91 GLU A N 1
ATOM 694 C CA . GLU A 1 91 ? 5.704 1.664 -4.823 1.00 92.19 91 GLU A CA 1
ATOM 695 C C . GLU A 1 91 ? 6.257 2.768 -5.732 1.00 92.19 91 GLU A C 1
ATOM 697 O O . GLU A 1 91 ? 6.126 2.672 -6.950 1.00 92.19 91 GLU A O 1
ATOM 702 N N . ASN A 1 92 ? 6.875 3.820 -5.183 1.00 90.81 92 ASN A N 1
ATOM 703 C CA . ASN A 1 92 ? 7.554 4.824 -6.006 1.00 90.81 92 ASN A CA 1
ATOM 704 C C . ASN A 1 92 ? 8.817 4.252 -6.664 1.00 90.81 92 ASN A C 1
ATOM 706 O O . ASN A 1 92 ? 9.041 4.503 -7.844 1.00 90.81 92 ASN A O 1
ATOM 710 N N . GLU A 1 93 ? 9.592 3.430 -5.950 1.00 91.50 93 GLU A N 1
ATOM 711 C CA . GLU A 1 93 ? 10.746 2.742 -6.542 1.00 91.50 93 GLU A CA 1
ATOM 712 C C . GLU A 1 93 ? 10.319 1.788 -7.668 1.00 91.50 93 GLU A C 1
ATOM 714 O O . GLU A 1 93 ? 10.953 1.763 -8.724 1.00 91.50 93 GLU A O 1
ATOM 719 N N . ALA A 1 94 ? 9.218 1.051 -7.493 1.00 91.44 94 ALA A N 1
ATOM 720 C CA . ALA A 1 94 ? 8.655 0.199 -8.537 1.00 91.44 94 ALA A CA 1
ATOM 721 C C . ALA A 1 94 ? 8.324 0.999 -9.808 1.00 91.44 94 ALA A C 1
ATOM 723 O O . ALA A 1 94 ? 8.670 0.573 -10.908 1.00 91.44 94 ALA A O 1
ATOM 724 N N . ARG A 1 95 ? 7.746 2.200 -9.671 1.00 89.19 95 ARG A N 1
ATOM 725 C CA . ARG A 1 95 ? 7.453 3.083 -10.817 1.00 89.19 95 ARG A CA 1
ATOM 726 C C . ARG A 1 95 ? 8.715 3.535 -11.534 1.00 89.19 95 ARG A C 1
ATOM 728 O O . ARG A 1 95 ? 8.748 3.551 -12.763 1.00 89.19 95 ARG A O 1
ATOM 735 N N . ASP A 1 96 ? 9.742 3.913 -10.781 1.00 90.50 96 ASP A N 1
ATOM 736 C CA . ASP A 1 96 ? 11.008 4.353 -11.363 1.00 90.50 96 ASP A CA 1
ATOM 737 C C . ASP A 1 96 ? 11.684 3.208 -12.130 1.00 90.50 96 ASP A C 1
ATOM 739 O O . ASP A 1 96 ? 12.206 3.416 -13.228 1.00 90.50 96 ASP A O 1
ATOM 743 N N . LEU A 1 97 ? 11.616 1.982 -11.599 1.00 90.94 97 LEU A N 1
ATOM 744 C CA . LEU A 1 97 ? 12.113 0.776 -12.265 1.00 90.94 97 LEU A CA 1
ATOM 745 C C . LEU A 1 97 ? 11.310 0.424 -13.518 1.00 90.94 97 LEU A C 1
ATOM 747 O O . LEU A 1 97 ? 11.910 0.124 -14.551 1.00 90.94 97 LEU A O 1
ATOM 751 N N . GLU A 1 98 ? 9.981 0.477 -13.446 1.00 90.38 98 GLU A N 1
ATOM 752 C CA . GLU A 1 98 ? 9.094 0.228 -14.583 1.00 90.38 98 GLU A CA 1
ATOM 753 C C . GLU A 1 98 ? 9.379 1.223 -15.712 1.00 90.38 98 GLU A C 1
ATOM 755 O O . GLU A 1 98 ? 9.627 0.828 -16.855 1.00 90.38 98 GLU A O 1
ATOM 760 N N . LYS A 1 99 ? 9.444 2.516 -15.380 1.00 91.69 99 LYS A N 1
ATOM 761 C CA . LYS A 1 99 ? 9.781 3.572 -16.333 1.00 91.69 99 LYS A CA 1
ATOM 762 C C . LYS A 1 99 ? 11.151 3.336 -16.964 1.00 91.69 99 LYS A C 1
ATOM 764 O O . LYS A 1 99 ? 11.268 3.377 -18.185 1.00 91.69 99 LYS A O 1
ATOM 769 N N . ALA A 1 100 ? 12.172 3.043 -16.157 1.00 90.19 100 ALA A N 1
ATOM 770 C CA . ALA A 1 100 ? 13.517 2.780 -16.660 1.00 90.19 100 ALA A CA 1
ATOM 771 C C . ALA A 1 100 ? 13.565 1.565 -17.604 1.00 90.19 100 ALA A C 1
ATOM 773 O O . ALA A 1 100 ? 14.276 1.610 -18.610 1.00 90.19 100 ALA A O 1
ATOM 774 N N . ALA A 1 101 ? 12.798 0.508 -17.313 1.00 90.69 101 ALA A N 1
ATOM 775 C CA . ALA A 1 101 ? 12.710 -0.680 -18.158 1.00 90.69 101 ALA A CA 1
ATOM 776 C C . ALA A 1 101 ? 12.058 -0.373 -19.512 1.00 90.69 101 ALA A C 1
ATOM 778 O O . ALA A 1 101 ? 12.594 -0.754 -20.556 1.00 90.69 101 ALA A O 1
ATOM 779 N N . PHE A 1 102 ? 10.945 0.363 -19.525 1.00 92.06 102 PHE A N 1
ATOM 780 C CA . PHE A 1 102 ? 10.287 0.752 -20.774 1.00 92.06 102 PHE A CA 1
ATOM 781 C C . PHE A 1 102 ? 11.107 1.762 -21.585 1.00 92.06 102 PHE A C 1
ATOM 783 O O . PHE A 1 102 ? 11.216 1.613 -22.804 1.00 92.06 102 PHE A O 1
ATOM 790 N N . ASP A 1 103 ? 11.752 2.728 -20.928 1.00 93.25 103 ASP A N 1
ATOM 791 C CA . ASP A 1 103 ? 12.665 3.674 -21.576 1.00 93.25 103 ASP A CA 1
ATOM 792 C C . ASP A 1 103 ? 13.869 2.952 -22.205 1.00 93.25 103 ASP A C 1
ATOM 794 O O . ASP A 1 103 ? 14.365 3.360 -23.259 1.00 93.25 103 ASP A O 1
ATOM 798 N N . ALA A 1 104 ? 14.346 1.867 -21.585 1.00 92.88 104 ALA A N 1
ATOM 799 C CA . ALA A 1 104 ? 15.403 1.033 -22.143 1.00 92.88 104 ALA A CA 1
ATOM 800 C C . ALA A 1 104 ? 14.920 0.263 -23.379 1.00 92.88 104 ALA A C 1
ATOM 802 O O . ALA A 1 104 ? 15.575 0.345 -24.414 1.00 92.88 104 ALA A O 1
ATOM 803 N N . VAL A 1 105 ? 13.765 -0.410 -23.316 1.00 94.12 105 VAL A N 1
ATOM 804 C CA . VAL A 1 105 ? 13.180 -1.161 -24.451 1.00 94.12 105 VAL A CA 1
ATOM 805 C C . VAL A 1 105 ? 12.850 -0.258 -25.642 1.00 94.12 105 VAL A C 1
ATOM 807 O O . VAL A 1 105 ? 12.935 -0.693 -26.788 1.00 94.12 105 VAL A O 1
ATOM 810 N N . GLY A 1 106 ? 12.512 1.011 -25.400 1.00 92.62 106 GLY A N 1
ATOM 811 C CA . GLY A 1 106 ? 12.249 1.987 -26.459 1.00 92.62 106 GLY A CA 1
ATOM 812 C C . GLY A 1 106 ? 13.472 2.355 -27.311 1.00 92.62 106 GLY A C 1
ATOM 813 O O . GLY A 1 106 ? 13.314 2.980 -28.362 1.00 92.62 106 GLY A O 1
ATOM 814 N N . LYS A 1 107 ? 14.692 1.988 -26.893 1.00 94.19 107 LYS A N 1
ATOM 815 C CA . LYS A 1 107 ? 15.930 2.266 -27.636 1.00 94.19 107 LYS A CA 1
ATOM 816 C C . LYS A 1 107 ? 16.247 1.112 -28.593 1.00 94.19 107 LYS A C 1
ATOM 818 O O . LYS A 1 107 ? 16.316 -0.023 -28.140 1.00 94.19 107 LYS A O 1
ATOM 823 N N . PRO A 1 108 ? 16.573 1.364 -29.876 1.00 93.06 108 PRO A N 1
ATOM 824 C CA . PRO A 1 108 ? 16.961 0.303 -30.817 1.00 93.06 108 PRO A CA 1
ATOM 825 C C . PRO A 1 108 ? 18.185 -0.518 -30.384 1.00 93.06 108 PRO A C 1
ATOM 827 O O . PRO A 1 108 ? 18.362 -1.648 -30.822 1.00 93.06 108 PRO A O 1
ATOM 830 N N . THR A 1 109 ? 19.034 0.055 -29.530 1.00 95.75 109 THR A N 1
ATOM 831 C CA . THR A 1 109 ? 20.281 -0.544 -29.036 1.00 95.75 109 THR A CA 1
ATOM 832 C C . THR A 1 109 ? 20.150 -1.082 -27.609 1.00 95.75 109 THR A C 1
ATOM 834 O O . THR A 1 109 ? 21.134 -1.088 -26.868 1.00 95.75 109 THR A O 1
ATOM 837 N N . PHE A 1 110 ? 18.940 -1.419 -27.160 1.00 95.25 110 PHE A N 1
ATOM 838 C CA . PHE A 1 110 ? 18.740 -1.912 -25.800 1.00 95.25 110 PHE A CA 1
ATOM 839 C C . PHE A 1 110 ? 19.504 -3.221 -25.565 1.00 95.25 110 PHE A C 1
ATOM 841 O O . PHE A 1 110 ? 19.601 -4.060 -26.458 1.00 95.25 110 PHE A O 1
ATOM 848 N N . ASP A 1 111 ? 20.019 -3.406 -24.349 1.00 95.75 111 ASP A N 1
ATOM 849 C CA . ASP A 1 111 ? 20.574 -4.687 -23.915 1.00 95.75 111 ASP A CA 1
ATOM 850 C C . ASP A 1 111 ? 19.447 -5.560 -23.331 1.00 95.75 111 ASP A C 1
ATOM 852 O O . ASP A 1 111 ? 18.892 -5.219 -22.275 1.00 95.75 111 ASP A O 1
ATOM 856 N N . PRO A 1 112 ? 19.102 -6.699 -23.964 1.00 95.50 112 PRO A N 1
ATOM 857 C CA . PRO A 1 112 ? 18.069 -7.591 -23.455 1.00 95.50 112 PRO A CA 1
ATOM 858 C C . PRO A 1 112 ? 18.360 -8.120 -22.046 1.00 95.50 112 PRO A C 1
ATOM 860 O O . PRO A 1 112 ? 17.419 -8.363 -21.289 1.00 95.50 112 PRO A O 1
ATOM 863 N N . ALA A 1 113 ? 19.630 -8.320 -21.675 1.00 96.25 113 ALA A N 1
ATOM 864 C CA . ALA A 1 113 ? 19.992 -8.832 -20.357 1.00 96.25 113 ALA A CA 1
ATOM 865 C C . ALA A 1 113 ? 19.727 -7.786 -19.264 1.00 96.25 113 ALA A C 1
ATOM 867 O O . ALA A 1 113 ? 19.082 -8.098 -18.257 1.00 96.25 113 ALA A O 1
ATOM 868 N N . ALA A 1 114 ? 20.148 -6.537 -19.484 1.00 93.19 114 ALA A N 1
ATOM 869 C CA . ALA A 1 114 ? 19.871 -5.424 -18.579 1.00 93.19 114 ALA A CA 1
ATOM 870 C C . ALA A 1 114 ? 18.365 -5.177 -18.394 1.00 93.19 114 ALA A C 1
ATOM 872 O O . ALA A 1 114 ? 17.899 -5.056 -17.260 1.00 93.19 114 ALA A O 1
ATOM 873 N N . VAL A 1 115 ? 17.593 -5.177 -19.485 1.00 94.12 115 VAL A N 1
ATOM 874 C CA . VAL A 1 115 ? 16.132 -4.995 -19.436 1.00 94.12 115 VAL A CA 1
ATOM 875 C C . VAL A 1 115 ? 15.459 -6.116 -18.639 1.00 94.12 115 VAL A C 1
ATOM 877 O O . VAL A 1 115 ? 14.659 -5.848 -17.742 1.00 94.12 115 VAL A O 1
ATOM 880 N N . LYS A 1 116 ? 15.805 -7.384 -18.900 1.00 94.31 116 LYS A N 1
ATOM 881 C CA . LYS A 1 116 ? 15.260 -8.526 -18.141 1.00 94.31 116 LYS A CA 1
ATOM 882 C C . LYS A 1 116 ? 15.586 -8.432 -16.651 1.00 94.31 116 LYS A C 1
ATOM 884 O O . LYS A 1 116 ? 14.738 -8.750 -15.822 1.00 94.31 116 LYS A O 1
ATOM 889 N N . LYS A 1 117 ? 16.790 -7.970 -16.298 1.00 95.12 117 LYS A N 1
ATOM 890 C CA . LYS A 1 117 ? 17.188 -7.753 -14.901 1.00 95.12 117 LYS A CA 1
ATOM 891 C C . LYS A 1 117 ? 16.326 -6.684 -14.221 1.00 95.12 117 LYS A C 1
ATOM 893 O O . LYS A 1 117 ? 15.952 -6.873 -13.066 1.00 95.12 117 LYS A O 1
ATOM 898 N N . GLN A 1 118 ? 15.991 -5.598 -14.919 1.00 91.31 118 GLN A N 1
ATOM 899 C CA . GLN A 1 118 ? 15.093 -4.562 -14.396 1.00 91.31 118 GLN A CA 1
ATOM 900 C C . GLN A 1 118 ? 13.675 -5.098 -14.176 1.00 91.31 118 GLN A C 1
ATOM 902 O O . GLN A 1 118 ? 13.133 -4.913 -13.090 1.00 91.31 118 GLN A O 1
ATOM 907 N N . PHE A 1 119 ? 13.115 -5.834 -15.143 1.00 91.12 119 PHE A N 1
ATOM 908 C CA . PHE A 1 119 ? 11.800 -6.464 -14.974 1.00 91.12 119 PHE A CA 1
ATOM 909 C C . PHE A 1 119 ? 11.772 -7.482 -13.833 1.00 91.12 119 PHE A C 1
ATOM 911 O O . PHE A 1 119 ? 10.800 -7.521 -13.087 1.00 91.12 119 PHE A O 1
ATOM 918 N N . LYS A 1 120 ? 12.842 -8.263 -13.642 1.00 94.81 120 LYS A N 1
ATOM 919 C CA . LYS A 1 120 ? 12.941 -9.172 -12.495 1.00 94.81 120 LYS A CA 1
ATOM 920 C C . LYS A 1 120 ? 12.952 -8.408 -11.167 1.00 94.81 120 LYS A C 1
ATOM 922 O O . LYS A 1 120 ? 12.195 -8.753 -10.272 1.00 94.81 120 LYS A O 1
ATOM 927 N N . LYS A 1 121 ? 13.747 -7.334 -11.061 1.00 93.44 121 LYS A N 1
ATOM 928 C CA . LYS A 1 121 ? 13.768 -6.485 -9.856 1.00 93.44 121 LYS A CA 1
ATOM 929 C C . LYS A 1 121 ? 12.385 -5.893 -9.560 1.00 93.44 121 LYS A C 1
ATOM 931 O O . LYS A 1 121 ? 11.990 -5.837 -8.402 1.00 93.44 121 LYS A O 1
ATOM 936 N N . LEU A 1 122 ? 11.666 -5.460 -10.598 1.00 92.25 122 LEU A N 1
ATOM 937 C CA . LEU A 1 122 ? 10.299 -4.960 -10.467 1.00 92.25 122 LEU A CA 1
ATOM 938 C C . LEU A 1 122 ? 9.357 -6.042 -9.920 1.00 92.25 122 LEU A C 1
ATOM 940 O O . LEU A 1 122 ? 8.662 -5.786 -8.945 1.00 92.25 122 LEU A O 1
ATOM 944 N N . GLN A 1 123 ? 9.384 -7.250 -10.488 1.00 91.62 123 GLN A N 1
ATOM 945 C CA . GLN A 1 123 ? 8.559 -8.375 -10.026 1.00 91.62 123 GLN A CA 1
ATOM 946 C C . GLN A 1 123 ? 8.850 -8.760 -8.570 1.00 91.62 123 GLN A C 1
ATOM 948 O O . GLN A 1 123 ? 7.917 -8.955 -7.794 1.00 91.62 123 GLN A O 1
ATOM 953 N N . ASP A 1 124 ? 10.128 -8.833 -8.189 1.00 94.19 124 ASP A N 1
ATOM 954 C CA . ASP A 1 124 ? 10.534 -9.145 -6.815 1.00 94.19 124 ASP A CA 1
ATOM 955 C C . ASP A 1 124 ? 10.008 -8.076 -5.831 1.00 94.19 124 ASP A C 1
ATOM 957 O O . ASP A 1 124 ? 9.500 -8.397 -4.754 1.00 94.19 124 ASP A O 1
ATOM 961 N N . LEU A 1 125 ? 10.073 -6.795 -6.219 1.00 93.25 125 LEU A N 1
ATOM 962 C CA . LEU A 1 125 ? 9.574 -5.676 -5.417 1.00 93.25 125 LEU A CA 1
ATOM 963 C C . LEU A 1 125 ? 8.041 -5.679 -5.301 1.00 93.25 125 LEU A C 1
ATOM 965 O O . LEU A 1 125 ? 7.507 -5.474 -4.212 1.00 93.25 125 LEU A O 1
ATOM 969 N N . GLU A 1 126 ? 7.324 -5.948 -6.394 1.00 91.00 126 GLU A N 1
ATOM 970 C CA . GLU A 1 126 ? 5.862 -6.081 -6.388 1.00 91.00 126 GLU A CA 1
ATOM 971 C C . GLU A 1 126 ? 5.390 -7.258 -5.522 1.00 91.00 126 GLU A C 1
ATOM 973 O O . GLU A 1 126 ? 4.388 -7.128 -4.815 1.00 91.00 126 GLU A O 1
ATOM 978 N N . GLY A 1 127 ? 6.126 -8.375 -5.528 1.00 92.00 127 GLY A N 1
ATOM 979 C CA . GLY A 1 127 ? 5.885 -9.506 -4.629 1.00 92.00 127 GLY A CA 1
ATOM 980 C C . GLY A 1 127 ? 6.023 -9.107 -3.158 1.00 92.00 127 GLY A C 1
ATOM 981 O O . GLY A 1 127 ? 5.092 -9.290 -2.377 1.00 92.00 127 GLY A O 1
ATOM 982 N N . SER A 1 128 ? 7.132 -8.452 -2.800 1.00 93.50 128 SER A N 1
ATOM 983 C CA . SER A 1 128 ? 7.375 -7.958 -1.435 1.00 93.50 128 SER A CA 1
ATOM 984 C C . SER A 1 128 ? 6.309 -6.961 -0.957 1.00 93.50 128 SER A C 1
ATOM 986 O O . SER A 1 128 ? 5.916 -6.967 0.215 1.00 93.50 128 SER A O 1
ATOM 988 N N . LEU A 1 129 ? 5.815 -6.102 -1.854 1.00 94.25 129 LEU A N 1
ATOM 989 C CA . LEU A 1 129 ? 4.718 -5.176 -1.568 1.00 94.25 129 LEU A CA 1
ATOM 990 C C . LEU A 1 129 ? 3.407 -5.916 -1.269 1.00 94.25 129 LEU A C 1
ATOM 992 O O . LEU A 1 129 ? 2.707 -5.558 -0.320 1.00 94.25 129 LEU A O 1
ATOM 996 N N . ALA A 1 130 ? 3.081 -6.952 -2.047 1.00 93.31 130 ALA A N 1
ATOM 997 C CA . ALA A 1 130 ? 1.895 -7.772 -1.816 1.00 93.31 130 ALA A CA 1
ATOM 998 C C . ALA A 1 130 ? 1.970 -8.516 -0.471 1.00 93.31 130 ALA A C 1
ATOM 1000 O O . ALA A 1 130 ? 1.005 -8.488 0.296 1.00 93.31 130 ALA A O 1
ATOM 1001 N N . ASP A 1 131 ? 3.124 -9.099 -0.143 1.00 95.56 131 ASP A N 1
ATOM 1002 C CA . ASP A 1 131 ? 3.349 -9.789 1.133 1.00 95.56 131 ASP A CA 1
ATOM 1003 C C . ASP A 1 131 ? 3.227 -8.830 2.325 1.00 95.56 131 ASP A C 1
ATOM 1005 O O . ASP A 1 131 ? 2.552 -9.124 3.318 1.00 95.56 131 ASP A O 1
ATOM 1009 N N . SER A 1 132 ? 3.820 -7.638 2.209 1.00 95.44 132 SER A N 1
ATOM 1010 C CA . SER A 1 132 ? 3.724 -6.587 3.229 1.00 95.44 132 SER A CA 1
ATOM 1011 C C . SER A 1 132 ? 2.285 -6.114 3.420 1.00 95.44 132 SER A C 1
ATOM 1013 O O . SER A 1 132 ? 1.845 -5.896 4.549 1.00 95.44 132 SER A O 1
ATOM 1015 N N . TYR A 1 133 ? 1.524 -5.993 2.332 1.00 95.94 133 TYR A N 1
ATOM 1016 C CA . TYR A 1 133 ? 0.115 -5.626 2.381 1.00 95.94 133 TYR A CA 1
ATOM 1017 C C . TYR A 1 133 ? -0.730 -6.672 3.113 1.00 95.94 133 TYR A C 1
ATOM 1019 O O . TYR A 1 133 ? -1.498 -6.319 4.008 1.00 95.94 133 TYR A O 1
ATOM 1027 N N . VAL A 1 134 ? -0.573 -7.956 2.776 1.00 96.44 134 VAL A N 1
ATOM 1028 C CA . VAL A 1 134 ? -1.298 -9.053 3.438 1.00 96.44 134 VAL A CA 1
ATOM 1029 C C . VAL A 1 134 ? -0.925 -9.132 4.918 1.00 96.44 134 VAL A C 1
ATOM 1031 O O . VAL A 1 134 ? -1.810 -9.257 5.763 1.00 96.44 134 VAL A O 1
ATOM 1034 N N . THR A 1 135 ? 0.360 -8.974 5.241 1.00 97.62 135 THR A N 1
ATOM 1035 C CA . THR A 1 135 ? 0.847 -8.932 6.627 1.00 97.62 135 THR A CA 1
ATOM 1036 C C . THR A 1 135 ? 0.199 -7.787 7.403 1.00 97.62 135 THR A C 1
ATOM 1038 O O . THR A 1 135 ? -0.364 -8.007 8.472 1.00 97.62 135 THR A O 1
ATOM 1041 N N . ALA A 1 136 ? 0.180 -6.578 6.837 1.00 97.25 136 ALA A N 1
ATOM 1042 C CA . ALA A 1 136 ? -0.443 -5.419 7.469 1.00 97.25 136 ALA A CA 1
ATOM 1043 C C . ALA A 1 136 ? -1.956 -5.597 7.669 1.00 97.25 136 ALA A C 1
ATOM 1045 O O . ALA A 1 136 ? -2.500 -5.175 8.689 1.00 97.25 136 ALA A O 1
ATOM 1046 N N . LEU A 1 137 ? -2.649 -6.229 6.718 1.00 97.25 137 LEU A N 1
ATOM 1047 C CA . LEU A 1 137 ? -4.068 -6.553 6.856 1.00 97.25 137 LEU A CA 1
ATOM 1048 C C . LEU A 1 137 ? -4.324 -7.579 7.964 1.00 97.25 137 LEU A C 1
ATOM 1050 O O . LEU A 1 137 ? -5.273 -7.404 8.728 1.00 97.25 137 LEU A O 1
ATOM 1054 N N . ALA A 1 138 ? -3.486 -8.611 8.071 1.00 98.06 138 ALA A N 1
ATOM 1055 C CA . ALA A 1 138 ? -3.566 -9.590 9.150 1.00 98.06 138 ALA A CA 1
ATOM 1056 C C . ALA A 1 138 ? -3.331 -8.920 10.511 1.00 98.06 138 ALA A C 1
ATOM 1058 O O . ALA A 1 138 ? -4.162 -9.048 11.405 1.00 98.06 138 ALA A O 1
ATOM 1059 N N . SER A 1 139 ? -2.284 -8.100 10.638 1.00 98.06 139 SER A N 1
ATOM 1060 C CA . SER A 1 139 ? -2.026 -7.337 11.862 1.00 98.06 139 SER A CA 1
ATOM 1061 C C . SER A 1 139 ? -3.173 -6.384 12.206 1.00 98.06 139 SER A C 1
ATOM 1063 O O . SER A 1 139 ? -3.543 -6.263 13.371 1.00 98.06 139 SER A O 1
ATOM 1065 N N . LEU A 1 140 ? -3.787 -5.733 11.211 1.00 98.06 140 LEU A N 1
ATOM 1066 C CA . LEU A 1 140 ? -4.955 -4.884 11.440 1.00 98.06 140 LEU A CA 1
ATOM 1067 C C . LEU A 1 140 ? -6.134 -5.696 11.987 1.00 98.06 140 LEU A C 1
ATOM 1069 O O . LEU A 1 140 ? -6.755 -5.262 12.956 1.00 98.06 140 LEU A O 1
ATOM 1073 N N . ARG A 1 141 ? -6.423 -6.863 11.395 1.00 98.00 141 ARG A N 1
ATOM 1074 C CA . ARG A 1 141 ? -7.462 -7.788 11.869 1.00 98.00 141 ARG A CA 1
ATOM 1075 C C . ARG A 1 141 ? -7.213 -8.199 13.315 1.00 98.00 141 ARG A C 1
ATOM 1077 O O . ARG A 1 141 ? -8.141 -8.150 14.114 1.00 98.00 141 ARG A O 1
ATOM 1084 N N . ASP A 1 142 ? -5.978 -8.541 13.658 1.00 98.19 142 ASP A N 1
ATOM 1085 C CA . ASP A 1 142 ? -5.624 -8.983 15.007 1.00 98.19 142 ASP A CA 1
ATOM 1086 C C . ASP A 1 142 ? -5.753 -7.839 16.037 1.00 98.19 142 ASP A C 1
ATOM 1088 O O . ASP A 1 142 ? -6.103 -8.076 17.191 1.00 98.19 142 ASP A O 1
ATOM 1092 N N . ILE A 1 143 ? -5.543 -6.579 15.626 1.00 98.06 143 ILE A N 1
ATOM 1093 C CA . ILE A 1 143 ? -5.727 -5.400 16.492 1.00 98.06 143 ILE A CA 1
ATOM 1094 C C . ILE A 1 143 ? -7.211 -5.108 16.758 1.00 98.06 143 ILE A C 1
ATOM 1096 O O . ILE A 1 143 ? -7.582 -4.827 17.900 1.00 98.06 143 ILE A O 1
ATOM 1100 N N . ILE A 1 144 ? -8.055 -5.109 15.719 1.00 97.44 144 ILE A N 1
ATOM 1101 C CA . ILE A 1 144 ? -9.455 -4.648 15.826 1.00 97.44 144 ILE A CA 1
ATOM 1102 C C . ILE A 1 144 ? -10.466 -5.782 16.044 1.00 97.44 144 ILE A C 1
ATOM 1104 O O . ILE A 1 144 ? -11.601 -5.502 16.430 1.00 97.44 144 ILE A O 1
ATOM 1108 N N . GLY A 1 145 ? -10.061 -7.035 15.825 1.00 97.62 145 GLY A N 1
ATOM 1109 C CA . GLY A 1 145 ? -10.902 -8.231 15.860 1.00 97.62 145 GLY A CA 1
ATOM 1110 C C . GLY A 1 145 ? -11.543 -8.560 14.506 1.00 97.62 145 GLY A C 1
ATOM 1111 O O . GLY A 1 145 ? -11.778 -7.679 13.678 1.00 97.62 145 GLY A O 1
ATOM 1112 N N . GLU A 1 146 ? -11.865 -9.839 14.286 1.00 97.19 146 GLU A N 1
ATOM 1113 C CA . GLU A 1 146 ? -12.396 -10.341 13.006 1.00 97.19 146 GLU A CA 1
ATOM 1114 C C . GLU A 1 146 ? -13.719 -9.682 12.595 1.00 97.19 146 GLU A C 1
ATOM 1116 O O . GLU A 1 146 ? -13.891 -9.314 11.434 1.00 97.19 146 GLU A O 1
ATOM 1121 N N . GLU A 1 147 ? -14.634 -9.469 13.544 1.00 95.62 147 GLU A N 1
ATOM 1122 C CA . GLU A 1 147 ? -15.937 -8.853 13.266 1.00 95.62 147 GLU A CA 1
ATOM 1123 C C . GLU A 1 147 ? -15.784 -7.403 12.779 1.00 95.62 147 GLU A C 1
ATOM 1125 O O . GLU A 1 147 ? -16.374 -6.984 11.782 1.00 95.62 147 GLU A O 1
ATOM 1130 N N . ASN A 1 148 ? -14.943 -6.628 13.460 1.00 96.12 148 ASN A N 1
ATOM 1131 C CA . ASN A 1 148 ? -14.640 -5.252 13.084 1.00 96.12 148 ASN A CA 1
ATOM 1132 C C . ASN A 1 148 ? -13.851 -5.180 11.778 1.00 96.12 148 ASN A C 1
ATOM 1134 O O . ASN A 1 148 ? -14.072 -4.274 10.975 1.00 96.12 148 ASN A O 1
ATOM 1138 N N . TYR A 1 149 ? -12.969 -6.149 11.539 1.00 96.38 149 TYR A N 1
ATOM 1139 C CA . TYR A 1 149 ? -12.246 -6.279 10.284 1.00 96.38 149 TYR A CA 1
ATOM 1140 C C . TYR A 1 149 ? -13.185 -6.531 9.099 1.00 96.38 149 TYR A C 1
ATOM 1142 O O . TYR A 1 149 ? -13.071 -5.863 8.068 1.00 96.38 149 TYR A O 1
ATOM 1150 N N . ALA A 1 150 ? -14.166 -7.422 9.259 1.00 94.25 150 ALA A N 1
ATOM 1151 C CA . ALA A 1 150 ? -15.200 -7.653 8.253 1.00 94.25 150 ALA A CA 1
ATOM 1152 C C . ALA A 1 150 ? -15.995 -6.370 7.950 1.00 94.25 150 ALA A C 1
ATOM 1154 O O . ALA A 1 150 ? -16.255 -6.067 6.787 1.00 94.25 150 ALA A O 1
ATOM 1155 N N . LYS A 1 151 ? -16.305 -5.558 8.973 1.00 92.50 151 LYS A N 1
ATOM 1156 C CA . LYS A 1 151 ? -16.972 -4.257 8.785 1.00 92.50 151 LYS A CA 1
ATOM 1157 C C . LYS A 1 151 ? -16.117 -3.293 7.963 1.00 92.50 151 LYS A C 1
ATOM 1159 O O . LYS A 1 151 ? -16.607 -2.745 6.987 1.00 92.50 151 LYS A O 1
ATOM 1164 N N . VAL A 1 152 ? -14.844 -3.086 8.311 1.00 91.38 152 VAL A N 1
ATOM 1165 C CA . VAL A 1 152 ? -13.998 -2.077 7.631 1.00 91.38 152 VAL A CA 1
ATOM 1166 C C . VAL A 1 152 ? -13.568 -2.476 6.219 1.00 91.38 152 VAL A C 1
ATOM 1168 O O . VAL A 1 152 ? -13.166 -1.611 5.443 1.00 91.38 152 VAL A O 1
ATOM 1171 N N . THR A 1 153 ? -13.649 -3.763 5.882 1.00 88.94 153 THR A N 1
ATOM 1172 C CA . THR A 1 153 ? -13.366 -4.278 4.535 1.00 88.94 153 THR A CA 1
ATOM 1173 C C . THR A 1 153 ? -14.599 -4.331 3.633 1.00 88.94 153 THR A C 1
ATOM 1175 O O . THR A 1 153 ? -14.440 -4.431 2.417 1.00 88.94 153 THR A O 1
ATOM 1178 N N . ASP A 1 154 ? -15.813 -4.188 4.180 1.00 85.94 154 ASP A N 1
ATOM 1179 C CA . ASP A 1 154 ? -17.028 -4.024 3.380 1.00 85.94 154 ASP A CA 1
ATOM 1180 C C . ASP A 1 154 ? -16.964 -2.690 2.604 1.00 85.94 154 ASP A C 1
ATOM 1182 O O . ASP A 1 154 ? -16.910 -1.614 3.217 1.00 85.94 154 ASP A O 1
ATOM 1186 N N . PRO A 1 155 ? -17.024 -2.709 1.256 1.00 73.94 155 PRO A N 1
ATOM 1187 C CA . PRO A 1 155 ? -17.040 -1.497 0.442 1.00 73.94 155 PRO A CA 1
ATOM 1188 C C . PRO A 1 155 ? -18.124 -0.497 0.854 1.00 73.94 155 PRO A C 1
ATOM 1190 O O . PRO A 1 155 ? -17.916 0.710 0.751 1.00 73.94 155 PRO A O 1
ATOM 1193 N N . ARG A 1 156 ? -19.274 -0.969 1.349 1.00 74.94 156 ARG A N 1
ATOM 1194 C CA . ARG A 1 156 ? -20.387 -0.120 1.799 1.00 74.94 156 ARG A CA 1
ATOM 1195 C C . ARG A 1 156 ? -20.010 0.674 3.038 1.00 74.94 156 ARG A C 1
ATOM 1197 O O . ARG A 1 156 ? -20.368 1.843 3.143 1.00 74.94 156 ARG A O 1
ATOM 1204 N N . PHE A 1 157 ? -19.268 0.060 3.952 1.00 74.56 157 PHE A N 1
ATOM 1205 C CA . PHE A 1 157 ? -18.765 0.715 5.151 1.00 74.56 157 PHE A CA 1
ATOM 1206 C C . PHE A 1 157 ? -17.572 1.619 4.828 1.00 74.56 157 PHE A C 1
ATOM 1208 O O . PHE A 1 157 ? -17.489 2.735 5.333 1.00 74.56 157 PHE A O 1
ATOM 1215 N N . ALA A 1 158 ? -16.676 1.194 3.937 1.00 65.00 158 ALA A N 1
ATOM 1216 C CA . ALA A 1 158 ? -15.507 1.980 3.553 1.00 65.00 158 ALA A CA 1
ATOM 1217 C C . ALA A 1 158 ? -15.859 3.236 2.724 1.00 65.00 158 ALA A C 1
ATOM 1219 O O . ALA A 1 158 ? -15.220 4.271 2.892 1.00 65.00 158 ALA A O 1
ATOM 1220 N N . LEU A 1 159 ? -16.882 3.175 1.860 1.00 63.69 159 LEU A N 1
ATOM 1221 C CA . LEU A 1 159 ? -17.241 4.247 0.913 1.00 63.69 159 LEU A CA 1
ATOM 1222 C C . LEU A 1 159 ? -18.424 5.120 1.350 1.00 63.69 159 LEU A C 1
ATOM 1224 O O . LEU A 1 159 ? -18.782 6.064 0.642 1.00 63.69 159 LEU A O 1
ATOM 1228 N N . SER A 1 160 ? -19.063 4.840 2.492 1.00 58.47 160 SER A N 1
ATOM 1229 C CA . SER A 1 160 ? -20.293 5.561 2.839 1.00 58.47 160 SER A CA 1
ATOM 1230 C C . SER A 1 160 ? -20.078 7.073 3.017 1.00 58.47 160 SER A C 1
ATOM 1232 O O . SER A 1 160 ? -21.024 7.825 2.824 1.00 58.47 160 SER A O 1
ATOM 1234 N N . SER A 1 161 ? -18.872 7.544 3.360 1.00 53.41 161 SER A N 1
ATOM 1235 C CA . SER A 1 161 ? -18.589 8.983 3.476 1.00 53.41 161 SER A CA 1
ATOM 1236 C C . SER A 1 161 ? -18.524 9.688 2.124 1.00 53.41 161 SER A C 1
ATOM 1238 O O . SER A 1 161 ? -19.009 10.808 2.029 1.00 53.41 161 SER A O 1
ATOM 1240 N N . ASP A 1 162 ? -17.992 9.047 1.080 1.00 56.12 162 ASP A N 1
ATOM 1241 C CA . ASP A 1 162 ? -17.942 9.630 -0.269 1.00 56.12 162 ASP A CA 1
ATOM 1242 C C . ASP A 1 162 ? -19.349 9.738 -0.856 1.00 56.12 162 ASP A C 1
ATOM 1244 O O . ASP A 1 162 ? -19.698 10.755 -1.451 1.00 56.12 162 ASP A O 1
ATOM 1248 N N . LEU A 1 163 ? -20.206 8.742 -0.617 1.00 55.25 163 LEU A N 1
ATOM 1249 C CA . LEU A 1 163 ? -21.615 8.809 -1.013 1.00 55.25 163 LEU A CA 1
ATOM 1250 C C . LEU A 1 163 ? -22.383 9.883 -0.229 1.00 55.25 163 LEU A C 1
ATOM 1252 O O . LEU A 1 163 ? -23.178 10.613 -0.822 1.00 55.25 163 LEU A O 1
ATOM 1256 N N . ILE A 1 164 ? -22.125 10.024 1.076 1.00 58.41 164 ILE A N 1
ATOM 1257 C CA . ILE A 1 164 ? -22.747 11.064 1.909 1.00 58.41 164 ILE A CA 1
ATOM 1258 C C . ILE A 1 164 ? -22.249 12.460 1.508 1.00 58.41 164 ILE A C 1
ATOM 1260 O O . ILE A 1 164 ? -23.070 13.354 1.339 1.00 58.41 164 ILE A O 1
ATOM 1264 N N . GLN A 1 165 ? -20.949 12.656 1.272 1.00 58.59 165 GLN A N 1
ATOM 1265 C CA . GLN A 1 165 ? -20.402 13.938 0.812 1.00 58.59 165 GLN A CA 1
ATOM 1266 C C . GLN A 1 165 ? -20.857 14.290 -0.603 1.00 58.59 165 GLN A C 1
ATOM 1268 O O . GLN A 1 165 ? -21.124 15.456 -0.878 1.00 58.59 165 GLN A O 1
ATOM 1273 N N . THR A 1 166 ? -20.982 13.312 -1.503 1.00 58.56 166 THR A N 1
ATOM 1274 C CA . THR A 1 166 ? -21.511 13.552 -2.855 1.00 58.56 166 THR A CA 1
ATOM 1275 C C . THR A 1 166 ? -22.986 13.940 -2.793 1.00 58.56 166 THR A C 1
ATOM 1277 O O . THR A 1 166 ? -23.400 14.864 -3.490 1.00 58.56 166 THR A O 1
ATOM 1280 N N . ARG A 1 167 ? -23.770 13.308 -1.906 1.00 56.94 167 ARG A N 1
ATOM 1281 C CA . ARG A 1 167 ? -25.163 13.692 -1.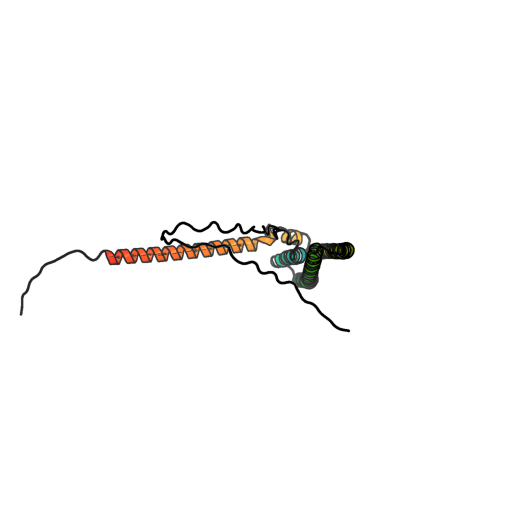644 1.00 56.94 167 ARG A CA 1
ATOM 1282 C C . ARG A 1 167 ? -25.254 15.097 -1.041 1.00 56.94 167 ARG A C 1
ATOM 1284 O O . ARG A 1 167 ? -25.980 15.918 -1.580 1.00 56.94 167 ARG A O 1
ATOM 1291 N N . GLN A 1 168 ? -24.457 15.407 -0.020 1.00 56.19 168 GLN A N 1
ATOM 1292 C CA . GLN A 1 168 ? -24.427 16.729 0.620 1.00 56.19 168 GLN A CA 1
ATOM 1293 C C . GLN A 1 168 ? -23.952 17.842 -0.327 1.00 56.19 168 GLN A C 1
ATOM 1295 O O . GLN A 1 168 ? -24.503 18.938 -0.309 1.00 56.19 168 GLN A O 1
ATOM 1300 N N . ARG A 1 169 ? -22.965 17.578 -1.197 1.00 58.19 169 ARG A N 1
ATOM 1301 C CA . ARG A 1 169 ? -22.571 18.523 -2.259 1.00 58.19 169 ARG A CA 1
ATOM 1302 C C . ARG A 1 169 ? -23.666 18.692 -3.305 1.00 58.19 169 ARG A C 1
ATOM 1304 O O . ARG A 1 169 ? -23.897 19.808 -3.749 1.00 58.19 169 ARG A O 1
ATOM 1311 N N . GLY A 1 170 ? -24.339 17.608 -3.691 1.00 64.31 170 GLY A N 1
ATOM 1312 C CA . GLY A 1 170 ? -25.488 17.668 -4.593 1.00 64.31 170 GLY A CA 1
ATOM 1313 C C . GLY A 1 170 ? -26.636 18.500 -4.015 1.00 64.31 170 GLY A C 1
ATOM 1314 O O . GLY A 1 170 ? -27.215 19.316 -4.724 1.00 64.31 170 GLY A O 1
ATOM 1315 N N . GLU A 1 171 ? -26.919 18.346 -2.722 1.00 60.38 171 GLU A N 1
ATOM 1316 C CA . GLU A 1 171 ? -27.935 19.118 -1.999 1.00 60.38 171 GLU A CA 1
ATOM 1317 C C . GLU A 1 171 ? -27.553 20.600 -1.869 1.00 60.38 171 GLU A C 1
ATOM 1319 O O . GLU A 1 171 ? -28.386 21.455 -2.155 1.00 60.38 171 GLU A O 1
ATOM 1324 N N . MET A 1 172 ? -26.294 20.925 -1.544 1.00 59.94 172 MET A N 1
ATOM 1325 C CA . MET A 1 172 ? -25.813 22.317 -1.520 1.00 59.94 172 MET A CA 1
ATOM 1326 C C . MET A 1 172 ? -25.876 22.991 -2.895 1.00 59.94 172 MET A C 1
ATOM 1328 O O . MET A 1 172 ? -26.294 24.141 -2.999 1.00 59.94 172 MET A O 1
ATOM 1332 N N . ASN A 1 173 ? -25.492 22.287 -3.962 1.00 64.94 173 ASN A N 1
ATOM 1333 C CA . ASN A 1 173 ? -25.548 22.842 -5.314 1.00 64.94 173 ASN A CA 1
ATOM 1334 C C . ASN A 1 173 ? -26.995 23.097 -5.758 1.00 64.94 173 ASN A C 1
ATOM 1336 O O . ASN A 1 173 ? -27.274 24.130 -6.357 1.00 64.94 173 ASN A O 1
ATOM 1340 N N . ARG A 1 174 ? -27.923 22.200 -5.402 1.00 61.03 174 ARG A N 1
ATOM 1341 C CA . ARG A 1 174 ? -29.351 22.354 -5.698 1.00 61.03 174 ARG A CA 1
ATOM 1342 C C . ARG A 1 174 ? -30.003 23.480 -4.889 1.00 61.03 174 ARG A C 1
ATOM 1344 O O . ARG A 1 174 ? -30.859 24.177 -5.418 1.00 61.03 174 ARG A O 1
ATOM 1351 N N . ALA A 1 175 ? -29.594 23.675 -3.635 1.00 60.44 175 ALA A N 1
ATOM 1352 C CA . ALA A 1 175 ? -30.037 24.810 -2.824 1.00 60.44 175 ALA A CA 1
ATOM 1353 C C . ALA A 1 175 ? -29.569 26.146 -3.429 1.00 60.44 175 ALA A C 1
ATOM 1355 O O . ALA A 1 175 ? -30.378 27.049 -3.617 1.00 60.44 175 ALA A O 1
ATOM 1356 N N . ASN A 1 176 ? -28.302 26.230 -3.846 1.00 58.78 176 ASN A N 1
ATOM 1357 C CA . ASN A 1 176 ? -27.764 27.423 -4.503 1.00 58.78 176 ASN A CA 1
ATOM 1358 C C . ASN A 1 176 ? -28.438 27.718 -5.857 1.00 58.78 176 ASN A C 1
ATOM 1360 O O . ASN A 1 176 ? -28.636 28.880 -6.199 1.00 58.78 176 ASN A O 1
ATOM 1364 N N . GLU A 1 177 ? -28.799 26.695 -6.640 1.00 60.16 177 GLU A N 1
ATOM 1365 C CA . GLU A 1 177 ? -29.550 26.880 -7.892 1.00 60.16 177 GLU A CA 1
ATOM 1366 C C . GLU A 1 177 ? -30.958 27.439 -7.645 1.00 60.16 177 GLU A C 1
ATOM 1368 O O . GLU A 1 177 ? -31.373 28.363 -8.345 1.00 60.16 177 GLU A O 1
ATOM 1373 N N . LEU A 1 178 ? -31.658 26.946 -6.618 1.00 59.78 178 LEU A N 1
ATOM 1374 C CA . LEU A 1 178 ? -32.981 27.448 -6.231 1.00 59.78 178 LEU A CA 1
ATOM 1375 C C . LEU A 1 178 ? -32.926 28.898 -5.729 1.00 59.78 178 LEU A C 1
ATOM 1377 O O . LEU A 1 178 ? -33.798 29.693 -6.079 1.00 59.78 178 LEU A O 1
ATOM 1381 N N . ASP A 1 179 ? -31.886 29.268 -4.980 1.00 61.19 179 ASP A N 1
ATOM 1382 C CA . ASP A 1 179 ? -31.682 30.650 -4.532 1.00 61.19 179 ASP A CA 1
ATOM 1383 C C . ASP A 1 179 ? -31.384 31.591 -5.713 1.00 61.19 179 ASP A C 1
ATOM 1385 O O . ASP A 1 179 ? -31.914 32.702 -5.782 1.00 61.19 179 ASP A O 1
ATOM 1389 N N . VAL A 1 180 ? -30.600 31.145 -6.701 1.00 61.56 180 VAL A N 1
ATOM 1390 C CA . VAL A 1 180 ? -30.327 31.922 -7.925 1.00 61.56 180 VAL A CA 1
ATOM 1391 C C . VAL A 1 180 ? -31.582 32.070 -8.793 1.00 61.56 180 VAL A C 1
ATOM 1393 O O . VAL A 1 180 ? -31.809 33.142 -9.362 1.00 61.56 180 VAL A O 1
ATOM 1396 N N . GLU A 1 181 ? -32.416 31.035 -8.900 1.00 61.91 181 GLU A N 1
ATOM 1397 C CA . GLU A 1 181 ? -33.704 31.111 -9.600 1.00 61.91 181 GLU A CA 1
ATOM 1398 C C . GLU A 1 181 ? -34.699 32.033 -8.883 1.00 61.91 181 GLU A C 1
ATOM 1400 O O . GLU A 1 181 ? -35.368 32.832 -9.543 1.00 61.91 181 GLU A O 1
ATOM 1405 N N . ALA A 1 182 ? -34.755 32.000 -7.549 1.00 64.06 182 ALA A N 1
ATOM 1406 C CA . ALA A 1 182 ? -35.594 32.894 -6.755 1.00 64.06 182 ALA A CA 1
ATOM 1407 C C . ALA A 1 182 ? -35.169 34.365 -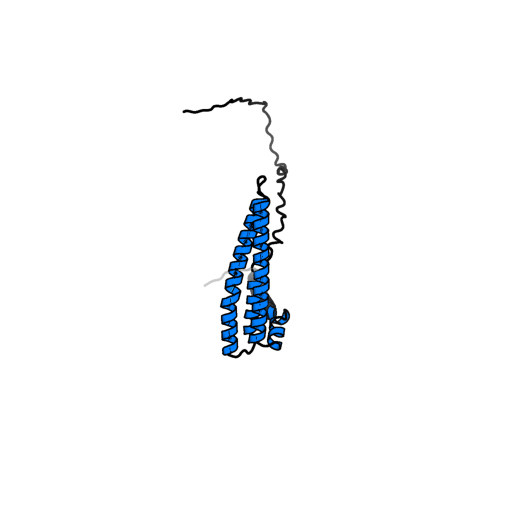6.904 1.00 64.06 182 ALA A C 1
ATOM 1409 O O . ALA A 1 182 ? -36.015 35.236 -7.114 1.00 64.06 182 ALA A O 1
ATOM 1410 N N . VAL A 1 183 ? -33.862 34.650 -6.885 1.00 60.84 183 VAL A N 1
ATOM 1411 C CA . VAL A 1 183 ? -33.330 36.004 -7.115 1.00 60.84 183 VAL A CA 1
ATOM 1412 C C . VAL A 1 183 ? -33.642 36.492 -8.532 1.00 60.84 183 VAL A C 1
ATOM 1414 O O . VAL A 1 183 ? -34.074 37.631 -8.702 1.00 60.84 183 VAL A O 1
ATOM 1417 N N . LYS A 1 184 ? -33.495 35.639 -9.554 1.00 62.19 184 LYS A N 1
ATOM 1418 C CA . LYS A 1 184 ? -33.844 35.991 -10.943 1.00 62.19 184 LYS A CA 1
ATOM 1419 C C . LYS A 1 184 ? -35.336 36.248 -11.124 1.00 62.19 184 LYS A C 1
ATOM 1421 O O . LYS A 1 184 ? -35.707 37.176 -11.838 1.00 62.19 184 LYS A O 1
ATOM 1426 N N . LYS A 1 185 ? -36.188 35.455 -10.473 1.00 63.62 185 LYS A N 1
ATOM 1427 C CA . LYS A 1 185 ? -37.639 35.636 -10.525 1.00 63.62 185 LYS A CA 1
ATOM 1428 C C . LYS A 1 185 ? -38.050 36.960 -9.878 1.00 63.62 185 LYS A C 1
ATOM 1430 O O . LYS A 1 185 ? -38.747 37.740 -10.521 1.00 63.62 185 LYS A O 1
ATOM 1435 N N . ASN A 1 186 ? -37.521 37.262 -8.694 1.00 62.12 186 ASN A N 1
ATOM 1436 C CA . ASN A 1 186 ? -37.779 38.526 -7.999 1.00 62.12 186 ASN A CA 1
ATOM 1437 C C . ASN A 1 186 ? -37.266 39.742 -8.791 1.00 62.12 186 ASN A C 1
ATOM 1439 O O . ASN A 1 186 ? -37.946 40.763 -8.848 1.00 62.12 186 ASN A O 1
ATOM 1443 N N . ALA A 1 187 ? -36.111 39.628 -9.459 1.00 58.72 187 ALA A N 1
ATOM 1444 C CA . ALA A 1 187 ? -35.600 40.678 -10.342 1.00 58.72 187 ALA A CA 1
ATOM 1445 C C . ALA A 1 187 ? -36.509 40.901 -11.567 1.00 58.72 187 ALA A C 1
ATOM 1447 O O . ALA A 1 187 ? -36.810 42.039 -11.910 1.00 58.72 187 ALA A O 1
ATOM 1448 N N . SER A 1 188 ? -37.016 39.827 -12.183 1.00 60.12 188 SER A N 1
ATOM 1449 C CA . SER A 1 188 ? -37.922 39.919 -13.339 1.00 60.12 188 SER A CA 1
ATOM 1450 C C . SER A 1 188 ? -39.332 40.421 -12.995 1.00 60.12 188 SER A C 1
ATOM 1452 O O . SER A 1 188 ? -40.010 41.004 -13.841 1.00 60.12 188 SER A O 1
ATOM 1454 N N . GLU A 1 189 ? -39.790 40.197 -11.761 1.00 58.69 189 GLU A N 1
ATOM 1455 C CA . GLU A 1 189 ? -41.066 40.719 -11.261 1.00 58.69 189 GLU A CA 1
ATOM 1456 C C . GLU A 1 189 ? -40.955 42.207 -10.893 1.00 58.69 189 GLU A C 1
ATOM 1458 O O . GLU A 1 189 ? -41.885 42.964 -11.171 1.00 58.69 189 GLU A O 1
ATOM 1463 N N . ALA A 1 190 ? -39.802 42.656 -10.381 1.00 56.50 190 ALA A N 1
ATOM 1464 C CA . ALA A 1 190 ? -39.514 44.076 -10.168 1.00 56.50 190 ALA A CA 1
ATOM 1465 C C . ALA A 1 190 ? -39.437 44.864 -11.493 1.00 56.50 190 ALA A C 1
ATOM 1467 O O . ALA A 1 190 ? -40.010 45.945 -11.605 1.00 56.50 190 ALA A O 1
ATOM 1468 N N . GLU A 1 191 ? -38.828 44.290 -12.534 1.00 53.41 191 GLU A N 1
ATOM 1469 C CA . GLU A 1 191 ? -38.690 44.929 -13.856 1.00 53.41 191 GLU A CA 1
ATOM 1470 C C . GLU A 1 191 ? -40.039 45.058 -14.606 1.00 53.41 191 GLU A C 1
ATOM 1472 O O . GLU A 1 191 ? -40.261 45.991 -15.384 1.00 53.41 191 GLU A O 1
ATOM 1477 N N . LYS A 1 192 ? -41.000 44.165 -14.325 1.00 55.00 192 LYS A N 1
ATOM 1478 C CA . LYS A 1 192 ? -42.385 44.266 -14.827 1.00 55.00 192 LYS A CA 1
ATOM 1479 C C . LYS A 1 192 ? -43.246 45.275 -14.066 1.00 55.00 192 LYS A C 1
ATOM 1481 O O . LYS A 1 192 ? -44.230 45.754 -14.624 1.00 55.00 192 LYS A O 1
ATOM 1486 N N . ALA A 1 193 ? -42.903 45.593 -12.818 1.00 53.38 193 ALA A N 1
ATOM 1487 C CA . ALA A 1 193 ? -43.604 46.613 -12.042 1.00 53.38 193 ALA A CA 1
ATOM 1488 C C . ALA A 1 193 ? -43.205 48.040 -12.467 1.00 53.38 193 ALA A C 1
ATOM 1490 O O . ALA A 1 193 ? -44.045 48.935 -12.431 1.00 53.38 193 ALA A O 1
ATOM 1491 N N . GLU A 1 194 ? -41.970 48.247 -12.938 1.00 51.41 194 GLU A N 1
ATOM 1492 C CA . GLU A 1 194 ? -41.497 49.561 -13.412 1.00 51.41 194 GLU A CA 1
ATOM 1493 C C . GLU A 1 194 ? -41.922 49.900 -14.851 1.00 51.41 194 GLU A C 1
ATOM 1495 O O . GLU A 1 194 ? -42.001 51.070 -15.210 1.00 51.41 194 GLU A O 1
ATOM 1500 N N . THR A 1 195 ? -42.275 48.910 -15.675 1.00 48.59 195 THR A N 1
ATOM 1501 C CA . THR A 1 195 ? -42.677 49.125 -17.083 1.00 48.59 195 THR A CA 1
ATOM 1502 C C . THR A 1 195 ? -44.193 49.256 -17.300 1.00 48.59 195 THR A C 1
ATOM 1504 O O . THR A 1 195 ? -44.644 49.420 -18.432 1.00 48.59 195 THR A O 1
ATOM 1507 N N . GLY A 1 196 ? -44.995 49.215 -16.228 1.00 44.66 196 GLY A N 1
ATOM 1508 C CA . GLY A 1 196 ? -46.460 49.335 -16.273 1.00 44.66 196 GLY A CA 1
ATOM 1509 C C . GLY A 1 196 ? -47.030 50.725 -15.963 1.00 44.66 196 GLY A C 1
ATOM 1510 O O . GLY A 1 196 ? -48.248 50.884 -15.979 1.00 44.66 196 GLY A O 1
ATOM 1511 N N . SER A 1 197 ? -46.193 51.725 -15.671 1.00 46.06 197 SER A N 1
ATOM 1512 C CA . SER A 1 197 ? -46.636 53.073 -15.289 1.00 46.06 197 SER A CA 1
ATOM 1513 C C . SER A 1 197 ? -46.195 54.133 -16.300 1.00 46.06 197 SER A C 1
ATOM 1515 O O . SER A 1 197 ? -45.557 55.106 -15.927 1.00 46.06 197 SER A O 1
ATOM 1517 N N . ASP A 1 198 ? -46.553 53.972 -17.571 1.00 44.09 198 ASP A N 1
ATOM 1518 C CA . ASP A 1 198 ? -46.563 55.097 -18.511 1.00 44.09 198 ASP A CA 1
ATOM 1519 C C . ASP A 1 198 ? -47.675 54.905 -19.546 1.00 44.09 198 ASP A C 1
ATOM 1521 O O . ASP A 1 198 ? -47.552 54.125 -20.491 1.00 44.09 198 ASP A O 1
ATOM 1525 N N . GLY A 1 199 ? -48.793 55.618 -19.360 1.00 40.34 199 GLY A N 1
ATOM 1526 C CA . GLY A 1 199 ? -49.837 55.685 -20.384 1.00 40.34 199 GLY A CA 1
ATOM 1527 C C . GLY A 1 199 ? -51.226 56.151 -19.945 1.00 40.34 199 GLY A C 1
ATOM 1528 O O . GLY A 1 199 ? -52.158 55.357 -19.999 1.00 40.34 199 GLY A O 1
ATOM 1529 N N . ALA A 1 200 ? -51.384 57.434 -19.590 1.00 39.00 200 ALA A N 1
ATOM 1530 C CA . ALA A 1 200 ? -52.587 58.254 -19.857 1.00 39.00 200 ALA A CA 1
ATOM 1531 C C . ALA A 1 200 ? -52.305 59.711 -19.413 1.00 39.00 200 ALA A C 1
ATOM 1533 O O . ALA A 1 200 ? -52.315 60.014 -18.229 1.00 39.00 200 ALA A O 1
ATOM 1534 N N . SER A 1 201 ? -51.797 60.590 -20.280 1.00 38.94 201 SER A N 1
ATOM 1535 C CA . SER A 1 201 ? -52.532 61.395 -21.275 1.00 38.94 201 SER A CA 1
ATOM 1536 C C . SER A 1 201 ? -53.390 62.536 -20.693 1.00 38.94 201 SER A C 1
ATOM 1538 O O . SER A 1 201 ? -54.544 62.334 -20.341 1.00 38.94 201 SER A O 1
ATOM 1540 N N . ASP A 1 202 ? -52.824 63.744 -20.807 1.00 38.97 202 ASP A N 1
ATOM 1541 C CA . ASP A 1 202 ? -53.413 64.935 -21.453 1.00 38.97 202 ASP A CA 1
ATOM 1542 C C . ASP A 1 202 ? -54.399 65.869 -20.699 1.00 38.97 202 ASP A C 1
ATOM 1544 O O . ASP A 1 202 ? -55.287 65.458 -19.959 1.00 38.97 202 ASP A O 1
ATOM 1548 N N . LYS A 1 203 ? -54.250 67.160 -21.051 1.00 42.53 203 LYS A N 1
ATOM 1549 C CA . LYS A 1 203 ? -55.078 68.367 -20.833 1.00 42.53 203 LYS A CA 1
ATOM 1550 C C . LYS A 1 203 ? -54.983 69.140 -19.511 1.00 42.53 203 LYS A C 1
ATOM 1552 O O . LYS A 1 203 ? -55.800 69.002 -18.616 1.00 42.53 203 LYS A O 1
ATOM 1557 N N . GLY A 1 204 ? -54.093 70.136 -19.522 1.00 37.50 204 GLY A N 1
ATOM 1558 C CA . GLY A 1 204 ? -54.471 71.504 -19.913 1.00 37.50 204 GLY A CA 1
ATOM 1559 C C . GLY A 1 204 ? -55.264 72.376 -18.923 1.00 37.50 204 GLY A C 1
ATOM 1560 O O . GLY A 1 204 ? -56.373 72.034 -18.534 1.00 37.50 204 GLY A O 1
ATOM 1561 N N . LYS A 1 205 ? -54.742 73.602 -18.732 1.00 41.69 205 LYS A N 1
ATOM 1562 C CA . LYS A 1 205 ? -55.438 74.912 -18.658 1.00 41.69 205 LYS A CA 1
ATOM 1563 C C . LYS A 1 205 ? -55.125 75.764 -17.410 1.00 41.69 205 LYS A 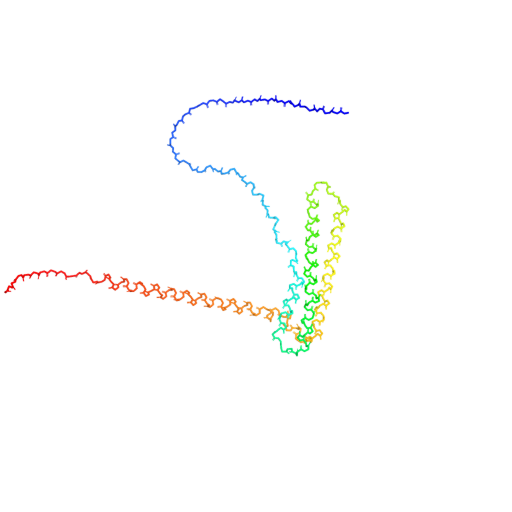C 1
ATOM 1565 O O . LYS A 1 205 ? -55.546 75.488 -16.299 1.00 41.69 205 LYS A O 1
ATOM 1570 N N . SER A 1 206 ? -54.391 76.839 -17.708 1.00 41.59 206 SER A N 1
ATOM 1571 C CA . SER A 1 206 ? -54.331 78.181 -17.104 1.00 41.59 206 SER A CA 1
ATOM 1572 C C . SER A 1 206 ? -55.515 78.638 -16.233 1.00 41.59 206 SER A C 1
ATOM 1574 O O . SER A 1 206 ? -56.656 78.503 -16.667 1.00 41.59 206 SER A O 1
ATOM 1576 N N . THR A 1 207 ? -55.174 79.238 -15.077 1.00 41.75 207 THR A N 1
ATOM 1577 C CA . THR A 1 207 ? -55.550 80.549 -14.457 1.00 41.75 207 THR A CA 1
ATOM 1578 C C . THR A 1 207 ? -55.288 80.389 -12.946 1.00 41.75 207 THR A C 1
ATOM 1580 O O . THR A 1 207 ? -55.688 79.368 -12.408 1.00 41.75 207 THR A O 1
ATOM 1583 N N . GLY A 1 208 ? -54.611 81.232 -12.168 1.00 43.62 208 GLY A N 1
ATOM 1584 C CA . GLY A 1 208 ? -54.311 82.657 -12.227 1.00 43.62 208 GLY A CA 1
ATOM 1585 C C . GLY A 1 208 ? -54.675 83.232 -10.851 1.00 43.62 208 GLY A C 1
ATOM 1586 O O . GLY A 1 208 ? -55.839 83.136 -10.487 1.00 43.62 208 GLY A O 1
ATOM 1587 N N . GLU A 1 209 ? -53.693 83.750 -10.111 1.00 40.75 209 GLU A N 1
ATOM 1588 C CA . GLU A 1 209 ? -53.748 84.946 -9.244 1.00 40.75 209 GLU A CA 1
ATOM 1589 C C . GLU A 1 209 ? -52.325 85.316 -8.803 1.00 40.75 209 GLU A C 1
ATOM 1591 O O . GLU A 1 209 ? -51.552 84.388 -8.463 1.00 40.75 209 GLU A O 1
#

Foldseek 3Di:
DDDDDDDDDDDDDDDDDDDDDDDDDDDDDPPDPPPPPVPPVPVPPPPDQLVLLVVLVLLLVLCVVPPADPVLVVLSVVLNVVQNVVLNVLSVVLVVLVVVLVVQVPDPPHDPVVSVVSVVVSVVSVVVSVVSSVVSLVSNCVSRDVVSSVQSPPPCSSCVVVVVVVVVVVVVVVVVVVVVVVVVVVVVVVVVVVVPPDDDDDDDDDDDD

pLDDT: mean 70.56, std 24.15, range [31.62, 98.19]